Protein AF-A0AAW2U041-F1 (afdb_monomer_lite)

Organism: NCBI:txid2727402

Secondary structure (DSSP, 8-state):
----------B-TTT-SBPSSEEE-TTS-EEEHHHHHHHHHHHHTT--------------------HHHHHHHHHHHHHHHHHHHHTT--HHHHHHH--HHHHHHHHHHHHHS-HHHHHHHHHHHHHHHHS-STTHHHHHHHHHHTTHHHHHHHHHHH---HHHHHHHHHHHHHHTTSHHHHHHHHHSTTHHHHHHHHTTTS-HHHHHHHHHHHHHHHHHS--HHHHHHHHHTTHHHHHHHHHHHHH-TT-----S-------S-THHHHHHH--

Structure (mmCIF, N/CA/C/O backbone):
data_AF-A0AAW2U041-F1
#
_entry.id   AF-A0AAW2U041-F1
#
loop_
_atom_site.group_PDB
_atom_site.id
_atom_site.type_symbol
_atom_site.label_atom_id
_atom_site.label_alt_id
_atom_site.label_comp_id
_atom_site.label_asym_id
_atom_site.label_entity_id
_atom_site.label_seq_id
_atom_site.pdbx_PDB_ins_code
_atom_site.Cartn_x
_atom_site.Cartn_y
_atom_site.Cartn_z
_atom_site.occupancy
_atom_site.B_iso_or_equiv
_atom_site.auth_seq_id
_atom_site.auth_comp_id
_atom_site.auth_asym_id
_atom_site.auth_atom_id
_atom_site.pdbx_PDB_model_num
ATOM 1 N N . MET A 1 1 ? 58.744 -1.429 -24.094 1.00 38.44 1 MET A N 1
ATOM 2 C CA . MET A 1 1 ? 57.723 -0.453 -23.671 1.00 38.44 1 MET A CA 1
ATOM 3 C C . MET A 1 1 ? 56.399 -1.170 -23.783 1.00 38.44 1 MET A C 1
ATOM 5 O O . MET A 1 1 ? 56.080 -1.609 -24.877 1.00 38.44 1 MET A O 1
ATOM 9 N N . ALA A 1 2 ? 55.747 -1.447 -22.656 1.00 43.50 2 ALA A N 1
ATOM 10 C CA . ALA A 1 2 ? 54.378 -1.942 -22.682 1.00 43.50 2 ALA A CA 1
ATOM 11 C C . ALA A 1 2 ? 53.496 -0.739 -23.020 1.00 43.50 2 ALA A C 1
ATOM 13 O O . ALA A 1 2 ? 53.602 0.275 -22.333 1.00 43.50 2 ALA A O 1
ATOM 14 N N . ASP A 1 3 ? 52.717 -0.834 -24.095 1.00 49.03 3 ASP A N 1
ATOM 15 C CA . ASP A 1 3 ? 51.641 0.118 -24.350 1.00 49.03 3 ASP A CA 1
ATOM 16 C C . ASP A 1 3 ? 50.684 0.055 -23.157 1.00 49.03 3 ASP A C 1
ATOM 18 O O . ASP A 1 3 ? 50.099 -0.994 -22.868 1.00 49.03 3 ASP A O 1
ATOM 22 N N . GLU A 1 4 ? 50.570 1.163 -22.428 1.00 56.16 4 GLU A N 1
ATOM 23 C CA . GLU A 1 4 ? 49.462 1.381 -21.507 1.00 56.16 4 GLU A CA 1
ATOM 24 C C . GLU A 1 4 ? 48.184 1.366 -22.345 1.00 56.16 4 GLU A C 1
ATOM 26 O O . GLU A 1 4 ? 47.882 2.303 -23.080 1.00 56.16 4 GLU A O 1
ATOM 31 N N . ILE A 1 5 ? 47.448 0.257 -22.282 1.00 60.00 5 ILE A N 1
ATOM 32 C CA . ILE A 1 5 ? 46.093 0.182 -22.815 1.00 60.00 5 ILE A CA 1
ATOM 33 C C . ILE A 1 5 ? 45.251 1.096 -21.926 1.00 60.00 5 ILE A C 1
ATOM 35 O O . ILE A 1 5 ? 44.848 0.712 -20.828 1.00 60.00 5 ILE A O 1
ATOM 39 N N . GLU A 1 6 ? 45.038 2.326 -22.384 1.00 51.31 6 GLU A N 1
ATOM 40 C CA . GLU A 1 6 ? 44.171 3.303 -21.740 1.00 51.31 6 GLU A CA 1
ATOM 41 C C . GLU A 1 6 ? 42.727 2.785 -21.835 1.00 51.31 6 GLU A C 1
ATOM 43 O O . GLU A 1 6 ? 42.046 2.905 -22.854 1.00 51.31 6 GLU A O 1
ATOM 48 N N . VAL A 1 7 ? 42.289 2.079 -20.790 1.00 58.66 7 VAL A N 1
ATOM 49 C CA . VAL A 1 7 ? 40.920 1.572 -20.679 1.00 58.66 7 VAL A CA 1
ATOM 50 C C . VAL A 1 7 ? 39.993 2.790 -20.679 1.00 58.66 7 VAL A C 1
ATOM 52 O O . VAL A 1 7 ? 40.195 3.671 -19.841 1.00 58.66 7 VAL A O 1
ATOM 55 N N . PRO A 1 8 ? 38.994 2.885 -21.579 1.00 58.53 8 PRO A N 1
ATOM 56 C CA . PRO A 1 8 ? 38.101 4.033 -21.603 1.00 58.53 8 PRO A CA 1
ATOM 57 C C . PRO A 1 8 ? 37.394 4.135 -20.253 1.00 58.53 8 PRO A C 1
ATOM 59 O O . PRO 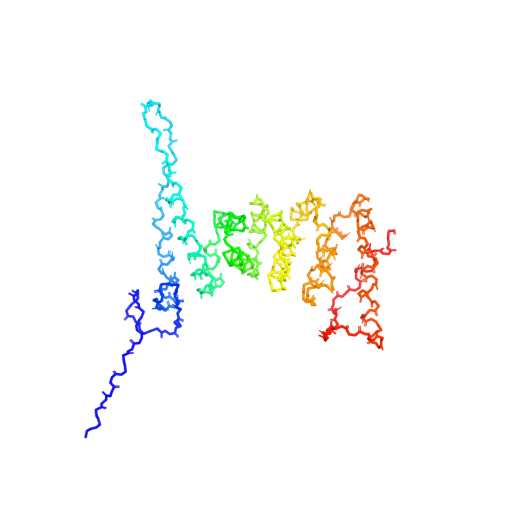A 1 8 ? 36.597 3.270 -19.881 1.00 58.53 8 PRO A O 1
ATOM 62 N N . TYR A 1 9 ? 37.737 5.175 -19.494 1.00 63.59 9 TYR A N 1
ATOM 63 C CA . TYR A 1 9 ? 37.120 5.445 -18.208 1.00 63.59 9 TYR A CA 1
ATOM 64 C C . TYR A 1 9 ? 35.636 5.711 -18.442 1.00 63.59 9 TYR A C 1
ATOM 66 O O . TYR A 1 9 ? 35.256 6.561 -19.248 1.00 63.59 9 TYR A O 1
ATOM 74 N N . PHE A 1 10 ? 34.785 4.962 -17.748 1.00 76.81 10 PHE A N 1
ATOM 75 C CA . PHE A 1 10 ? 33.347 5.175 -17.773 1.00 76.81 10 PHE A CA 1
ATOM 76 C C . PHE A 1 10 ? 33.039 6.490 -17.039 1.00 76.81 10 PHE A C 1
ATOM 78 O O . PHE A 1 10 ? 32.899 6.517 -15.815 1.00 76.81 10 PHE A O 1
ATOM 85 N N . LEU A 1 11 ? 33.009 7.594 -17.787 1.00 83.75 11 LEU A N 1
ATOM 86 C CA . LEU A 1 11 ? 32.714 8.930 -17.272 1.00 83.75 11 LEU A CA 1
ATOM 87 C C . LEU A 1 11 ? 31.205 9.152 -17.161 1.00 83.75 11 LEU A C 1
ATOM 89 O O . LEU A 1 11 ? 30.432 8.718 -18.016 1.00 83.75 11 LEU A O 1
ATOM 93 N N . CYS A 1 12 ? 30.791 9.877 -16.126 1.00 81.50 12 CYS A N 1
ATOM 94 C CA . CYS A 1 12 ? 29.419 10.329 -15.971 1.00 81.50 12 CYS A CA 1
ATOM 95 C C . CYS A 1 12 ? 29.117 11.423 -17.012 1.00 81.50 12 CYS A C 1
ATOM 97 O O . CYS A 1 12 ? 29.785 12.455 -16.991 1.00 81.50 12 CYS A O 1
ATOM 99 N N . PRO A 1 13 ? 28.061 11.307 -17.838 1.00 82.44 13 PRO A N 1
ATOM 100 C CA . PRO A 1 13 ? 27.725 12.328 -18.837 1.00 82.44 13 PRO A CA 1
ATOM 101 C C . PRO A 1 13 ? 27.407 13.720 -18.263 1.00 82.44 13 PRO A C 1
ATOM 103 O O . PRO A 1 13 ? 27.538 14.713 -18.970 1.00 82.44 13 PRO A O 1
ATOM 106 N N . ILE A 1 14 ? 26.974 13.800 -16.997 1.00 80.19 14 ILE A N 1
ATOM 107 C CA . ILE A 1 14 ? 26.629 15.069 -16.324 1.00 80.19 14 ILE A CA 1
ATOM 108 C C . ILE A 1 14 ? 27.855 15.731 -15.680 1.00 80.19 14 ILE A C 1
ATOM 110 O O . ILE A 1 14 ? 28.086 16.917 -15.889 1.00 80.19 14 ILE A O 1
ATOM 114 N N . ALA A 1 15 ? 28.623 14.991 -14.876 1.00 80.62 15 ALA A N 1
ATOM 115 C CA . ALA A 1 15 ? 29.768 15.539 -14.147 1.00 80.62 15 ALA A CA 1
ATOM 116 C C . ALA A 1 15 ? 31.074 15.524 -14.953 1.00 80.62 15 ALA A C 1
ATOM 118 O O . ALA A 1 15 ? 32.005 16.235 -14.599 1.00 80.62 15 ALA A O 1
ATOM 119 N N . LEU A 1 16 ? 31.143 14.713 -16.015 1.00 81.75 16 LEU A N 1
ATOM 120 C CA . LEU A 1 16 ? 32.364 14.402 -16.769 1.00 81.75 16 LEU A CA 1
ATOM 121 C C . LEU A 1 16 ? 33.492 13.793 -15.910 1.00 81.75 16 LEU A C 1
ATOM 123 O O . LEU A 1 16 ? 34.633 13.715 -16.356 1.00 81.75 16 LE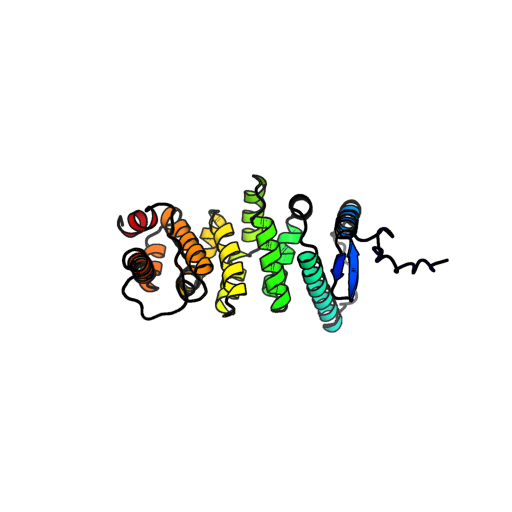U A O 1
ATOM 127 N N . ASP A 1 17 ? 33.152 13.298 -14.718 1.00 83.00 17 ASP A N 1
ATOM 128 C CA . ASP A 1 17 ? 34.043 12.600 -13.791 1.00 83.00 17 ASP A CA 1
ATOM 129 C C . ASP A 1 17 ? 33.872 11.076 -13.888 1.00 83.00 17 ASP A C 1
ATOM 131 O O . ASP A 1 17 ? 32.834 10.577 -14.334 1.00 83.00 17 ASP A O 1
ATOM 135 N N . ILE A 1 18 ? 34.878 10.318 -13.435 1.00 82.88 18 ILE A N 1
ATOM 136 C CA . ILE A 1 18 ? 34.820 8.848 -13.355 1.00 82.88 18 ILE A CA 1
ATOM 137 C C . ILE A 1 18 ? 33.648 8.428 -12.461 1.00 82.88 18 ILE A C 1
ATOM 139 O O . ILE A 1 18 ? 33.570 8.844 -11.302 1.00 82.88 18 ILE A O 1
ATOM 143 N N . MET A 1 19 ? 32.764 7.575 -12.990 1.00 86.44 19 MET A N 1
ATOM 144 C CA . MET A 1 19 ? 31.632 7.045 -12.232 1.00 86.44 19 MET A CA 1
ATOM 145 C C . MET A 1 19 ? 32.126 6.162 -11.085 1.00 86.44 19 MET A C 1
ATOM 147 O O . MET A 1 19 ? 32.861 5.198 -11.303 1.00 86.44 19 MET A O 1
ATOM 151 N N . LYS A 1 20 ? 31.709 6.484 -9.860 1.00 85.00 20 LYS A N 1
ATOM 152 C CA . LYS A 1 20 ? 31.970 5.683 -8.658 1.00 85.00 20 LYS A CA 1
ATOM 153 C C . LYS A 1 20 ? 30.837 4.699 -8.407 1.00 85.00 20 LYS A C 1
ATOM 155 O O . LYS A 1 20 ? 31.096 3.572 -7.994 1.00 85.00 20 LYS A O 1
ATOM 160 N N . ASP A 1 21 ? 29.607 5.124 -8.683 1.00 82.56 21 ASP A N 1
ATOM 161 C CA . ASP A 1 21 ? 28.397 4.318 -8.523 1.00 82.56 21 ASP A CA 1
ATOM 162 C C . ASP A 1 21 ? 27.511 4.446 -9.779 1.00 82.56 21 ASP A C 1
ATOM 164 O O . ASP A 1 21 ? 26.681 5.359 -9.861 1.00 82.56 21 ASP A O 1
ATOM 168 N N . PRO A 1 22 ? 27.740 3.604 -10.808 1.00 86.25 22 PRO A N 1
ATOM 169 C CA . PRO A 1 22 ? 27.053 3.706 -12.090 1.00 86.25 22 PRO A CA 1
ATOM 170 C C . PRO A 1 22 ? 25.583 3.268 -12.004 1.00 86.25 22 PRO A C 1
ATOM 172 O O . PRO A 1 22 ? 25.267 2.135 -11.641 1.00 86.25 22 PRO A O 1
ATOM 175 N N . VAL A 1 23 ? 24.682 4.146 -12.440 1.00 82.00 23 VAL A N 1
ATOM 176 C CA . VAL A 1 23 ? 23.243 3.905 -12.593 1.00 82.00 23 VAL A CA 1
ATOM 177 C C . VAL A 1 23 ? 22.872 4.012 -14.071 1.00 82.00 23 VAL A C 1
ATOM 179 O O . VAL A 1 23 ? 22.937 5.092 -14.660 1.00 82.00 23 VAL A O 1
ATOM 182 N N . THR A 1 24 ? 22.479 2.890 -14.677 1.00 82.50 24 THR A N 1
ATOM 183 C CA . THR A 1 24 ? 21.974 2.844 -16.057 1.00 82.50 24 THR A CA 1
ATOM 184 C C . THR A 1 24 ? 20.466 3.073 -16.068 1.00 82.50 24 THR A C 1
ATOM 186 O O . THR A 1 24 ? 19.714 2.327 -15.441 1.00 82.50 24 THR A O 1
ATOM 189 N N . ILE A 1 25 ? 20.021 4.106 -16.779 1.00 75.81 25 ILE A N 1
ATOM 190 C CA . ILE A 1 25 ? 18.597 4.423 -16.946 1.00 75.81 25 ILE A CA 1
ATOM 191 C C . ILE A 1 25 ? 18.002 3.721 -18.176 1.00 75.81 25 ILE A C 1
ATOM 193 O O . ILE A 1 25 ? 18.728 3.134 -18.978 1.00 75.81 25 ILE A O 1
ATOM 197 N N . SER A 1 26 ? 16.678 3.787 -18.345 1.00 53.06 26 SER A N 1
ATOM 198 C CA . SER A 1 26 ? 15.931 3.118 -19.429 1.00 53.06 26 SER A CA 1
ATOM 199 C C . SER A 1 26 ? 16.436 3.443 -20.839 1.00 53.06 26 SER A C 1
ATOM 201 O O . SER A 1 26 ? 16.319 2.611 -21.735 1.00 53.06 26 SER A O 1
ATOM 203 N N . THR A 1 27 ? 17.048 4.612 -21.038 1.00 71.12 27 THR A N 1
ATOM 204 C CA . THR A 1 27 ? 17.647 5.025 -22.318 1.00 71.12 27 THR A CA 1
ATOM 205 C C . THR A 1 27 ? 18.957 4.297 -22.651 1.00 71.12 27 THR A C 1
ATOM 207 O O . THR A 1 27 ? 19.523 4.508 -23.721 1.00 71.12 27 THR A O 1
ATOM 210 N N . GLY A 1 28 ? 19.473 3.461 -21.743 1.00 77.06 28 GLY A N 1
ATOM 211 C CA . GLY A 1 28 ? 20.763 2.777 -21.873 1.00 77.06 28 GLY A CA 1
ATOM 212 C C . GLY A 1 28 ? 21.967 3.644 -21.494 1.00 77.06 28 GLY A C 1
ATOM 213 O O . GLY A 1 28 ? 23.102 3.170 -21.525 1.00 77.06 28 GLY A O 1
ATOM 214 N N . ILE A 1 29 ? 21.744 4.903 -21.109 1.00 78.31 29 ILE A N 1
ATOM 215 C CA . ILE A 1 29 ? 22.802 5.806 -20.654 1.00 78.31 29 ILE A CA 1
ATOM 216 C C . ILE A 1 29 ? 23.108 5.524 -19.179 1.00 78.31 29 ILE A C 1
ATOM 218 O O . ILE A 1 29 ? 22.201 5.313 -18.374 1.00 78.31 29 ILE A O 1
ATOM 222 N N . THR A 1 30 ? 24.394 5.519 -18.827 1.00 84.50 30 THR A N 1
ATOM 223 C CA . THR A 1 30 ? 24.867 5.292 -17.456 1.00 84.50 30 THR A CA 1
ATOM 224 C C . THR A 1 30 ? 25.438 6.576 -16.877 1.00 84.50 30 THR A C 1
ATOM 226 O O . THR A 1 30 ? 26.191 7.278 -17.547 1.00 84.50 30 THR A O 1
ATOM 229 N N . TYR A 1 31 ? 25.065 6.879 -15.641 1.00 85.31 31 TYR A N 1
ATOM 230 C CA . TYR A 1 31 ? 25.453 8.085 -14.918 1.00 85.31 31 TYR A CA 1
ATOM 231 C C . TYR A 1 31 ? 25.984 7.717 -13.531 1.00 85.31 31 TYR A C 1
ATOM 233 O O . TYR A 1 31 ? 25.654 6.662 -13.004 1.00 85.31 31 TYR A O 1
ATOM 241 N N . ASP A 1 32 ? 26.766 8.595 -12.911 1.00 86.12 32 ASP A N 1
ATOM 242 C CA . ASP A 1 32 ? 27.161 8.442 -11.509 1.00 86.12 32 ASP A CA 1
ATOM 243 C C . ASP A 1 32 ? 26.023 8.883 -10.573 1.00 86.12 32 ASP A C 1
ATOM 245 O O . ASP A 1 32 ? 25.446 9.959 -10.770 1.00 86.12 32 ASP A O 1
ATOM 249 N N . ARG A 1 33 ? 25.703 8.076 -9.551 1.00 83.75 33 ARG A N 1
ATOM 250 C CA . ARG A 1 33 ? 24.585 8.332 -8.626 1.00 83.75 33 ARG A CA 1
ATOM 251 C C . ARG A 1 33 ? 24.642 9.730 -8.007 1.00 83.75 33 ARG A C 1
ATOM 253 O O . ARG A 1 33 ? 23.662 10.469 -8.108 1.00 83.75 33 ARG A O 1
ATOM 260 N N . ASP A 1 34 ? 25.787 10.125 -7.448 1.00 80.69 34 ASP A N 1
ATOM 261 C CA . ASP A 1 34 ? 25.955 11.431 -6.789 1.00 80.69 34 ASP A CA 1
ATOM 262 C C . ASP A 1 34 ? 25.731 12.590 -7.766 1.00 80.69 34 ASP A C 1
ATOM 264 O O . ASP A 1 34 ? 25.216 13.652 -7.404 1.00 80.69 34 ASP A O 1
ATOM 268 N N . SER A 1 35 ? 26.134 12.397 -9.020 1.00 82.94 35 SER A N 1
ATOM 269 C CA . SER A 1 35 ? 25.992 13.396 -10.078 1.00 82.94 35 SER A CA 1
ATOM 270 C C . SER A 1 35 ? 24.526 13.618 -10.457 1.00 82.94 35 SER A C 1
ATOM 272 O O . SER A 1 35 ? 24.105 14.762 -10.646 1.00 82.94 35 SER A O 1
ATOM 274 N N . ILE A 1 36 ? 23.730 12.547 -10.513 1.00 78.94 36 ILE A N 1
ATOM 275 C CA . ILE A 1 36 ? 22.289 12.625 -10.794 1.00 78.94 36 ILE A CA 1
ATOM 276 C C . ILE A 1 36 ? 21.551 13.250 -9.611 1.00 78.94 36 ILE A C 1
ATOM 278 O O . ILE A 1 36 ? 20.713 14.129 -9.812 1.00 78.94 36 ILE A O 1
ATOM 282 N N . GLU A 1 37 ? 21.891 12.851 -8.382 1.00 78.56 37 GLU A N 1
ATOM 283 C CA . GLU A 1 37 ? 21.313 13.436 -7.171 1.00 78.56 37 GLU A CA 1
ATOM 284 C C . GLU A 1 37 ? 21.535 14.956 -7.148 1.00 78.56 37 GLU A C 1
ATOM 286 O O . GLU A 1 37 ? 20.571 15.723 -7.098 1.00 78.56 37 GLU A O 1
ATOM 291 N N . LYS A 1 38 ? 22.785 15.420 -7.290 1.00 78.69 38 LYS A N 1
ATOM 292 C CA . LYS A 1 38 ? 23.118 16.859 -7.322 1.00 78.69 38 LYS A CA 1
ATOM 293 C C . LYS A 1 38 ? 22.359 17.619 -8.408 1.00 78.69 38 LYS A C 1
ATOM 295 O O . LYS A 1 38 ? 21.883 18.728 -8.157 1.00 78.69 38 LYS A O 1
ATOM 300 N N . TRP A 1 39 ? 22.235 17.037 -9.599 1.00 76.62 39 TRP A N 1
ATOM 301 C CA . TRP A 1 39 ? 21.519 17.658 -10.710 1.00 76.62 39 TRP A CA 1
ATOM 302 C C . TRP A 1 39 ? 20.019 17.823 -10.414 1.00 76.62 39 TRP A C 1
ATOM 304 O O . TRP A 1 39 ? 19.479 18.917 -10.594 1.00 76.62 39 TRP A O 1
ATOM 314 N N . ILE A 1 40 ? 19.365 16.792 -9.864 1.00 68.56 40 ILE A N 1
ATOM 315 C CA . ILE A 1 40 ? 17.953 16.851 -9.443 1.00 68.56 40 ILE A CA 1
ATOM 316 C C . ILE A 1 40 ? 17.750 17.928 -8.365 1.00 68.56 40 ILE A C 1
ATOM 318 O O . ILE A 1 40 ? 16.787 18.697 -8.420 1.00 68.56 40 ILE A O 1
ATOM 322 N N . PHE A 1 41 ? 18.663 18.033 -7.396 1.00 64.88 41 PHE A N 1
ATOM 323 C CA . PHE A 1 41 ? 18.565 19.042 -6.335 1.00 64.88 41 PHE A CA 1
ATOM 324 C C . PHE A 1 41 ? 18.817 20.466 -6.822 1.00 64.88 41 PHE A C 1
ATOM 326 O O . PHE A 1 41 ? 18.180 21.395 -6.326 1.00 64.88 41 PHE A O 1
ATOM 333 N N . SER A 1 42 ? 19.672 20.649 -7.828 1.00 60.78 42 SER A N 1
ATOM 334 C CA . SER A 1 42 ? 19.907 21.960 -8.437 1.00 60.78 42 SER A CA 1
ATOM 335 C C . SER A 1 42 ? 18.658 22.513 -9.141 1.00 60.78 42 SER A C 1
ATOM 337 O O . SER A 1 42 ? 18.445 23.724 -9.111 1.00 60.78 42 SER A O 1
ATOM 339 N N . GLN A 1 43 ? 17.800 21.653 -9.703 1.00 53.09 43 GLN A N 1
ATOM 340 C CA . GLN A 1 43 ? 16.567 22.066 -10.392 1.00 53.09 43 GLN A CA 1
ATOM 341 C C . GLN A 1 43 ? 15.459 22.555 -9.448 1.00 53.09 43 GLN A C 1
ATOM 343 O O . GLN A 1 43 ? 14.655 23.403 -9.835 1.00 53.09 43 GLN A O 1
ATOM 348 N N . LYS A 1 44 ? 15.425 22.103 -8.186 1.00 51.09 44 LYS A N 1
ATOM 349 C CA . LYS A 1 44 ? 14.422 22.572 -7.208 1.00 51.09 44 LYS A CA 1
ATOM 350 C C . LYS A 1 44 ? 14.488 24.070 -6.936 1.00 51.09 44 LYS A C 1
ATOM 352 O O . LYS A 1 44 ? 13.444 24.692 -6.754 1.00 51.09 44 LYS A O 1
ATOM 357 N N . ASN A 1 45 ? 15.687 24.652 -6.982 1.00 45.75 45 ASN A N 1
ATOM 358 C CA . ASN A 1 45 ? 15.888 26.093 -6.813 1.00 45.75 45 ASN A CA 1
ATOM 359 C C . ASN A 1 45 ? 15.449 26.923 -8.028 1.00 45.75 45 ASN A C 1
ATOM 361 O O . ASN A 1 45 ? 15.434 28.147 -7.940 1.00 45.75 45 ASN A O 1
ATOM 365 N N . ASN A 1 46 ? 15.092 26.280 -9.143 1.00 45.72 46 ASN A N 1
ATOM 366 C CA . ASN A 1 46 ? 14.679 26.948 -10.373 1.00 45.72 46 ASN A CA 1
ATOM 367 C C . ASN A 1 46 ? 13.252 26.572 -10.799 1.00 45.72 46 ASN A C 1
ATOM 369 O O . ASN A 1 46 ? 12.895 26.718 -11.969 1.00 45.72 46 ASN A O 1
ATOM 373 N N . THR A 1 47 ? 12.430 26.068 -9.870 1.00 38.78 47 THR A N 1
ATOM 374 C CA . THR A 1 47 ? 11.042 25.714 -10.175 1.00 38.78 47 THR A CA 1
ATOM 375 C C . THR A 1 47 ? 10.278 26.951 -10.640 1.00 38.78 47 THR A C 1
ATOM 377 O O . THR A 1 47 ? 10.030 27.913 -9.912 1.00 38.78 47 THR A O 1
ATOM 380 N N . VAL A 1 48 ? 9.948 26.910 -11.928 1.00 40.03 48 VAL A N 1
ATOM 381 C CA . VAL A 1 48 ? 9.072 27.837 -12.624 1.00 40.03 48 VAL A CA 1
ATOM 382 C C . VAL A 1 48 ? 7.780 27.966 -11.827 1.00 40.03 48 VAL A C 1
ATOM 384 O O . VAL A 1 48 ? 7.034 27.006 -11.653 1.00 40.03 48 VAL A O 1
ATOM 387 N N . ARG A 1 49 ? 7.525 29.192 -11.368 1.00 31.53 49 ARG A N 1
ATOM 388 C CA . ARG A 1 49 ? 6.243 29.679 -10.866 1.00 31.53 49 ARG A CA 1
ATOM 389 C C . ARG A 1 49 ? 5.154 29.311 -11.873 1.00 31.53 49 ARG A C 1
ATOM 391 O O . ARG A 1 49 ? 5.011 29.978 -12.899 1.00 31.53 49 ARG A O 1
ATOM 398 N N . SER A 1 50 ? 4.387 28.266 -11.593 1.00 36.81 50 SER A N 1
ATOM 399 C CA . SER A 1 50 ? 3.148 27.987 -12.306 1.00 36.81 50 SER A CA 1
ATOM 400 C C . SER A 1 50 ? 2.231 29.199 -12.121 1.00 36.81 50 SER A C 1
ATOM 402 O O . SER A 1 50 ? 1.795 29.527 -11.017 1.00 36.81 50 SER A O 1
ATOM 404 N N . ARG A 1 51 ? 2.003 29.934 -13.217 1.00 36.16 51 ARG A N 1
ATOM 405 C CA . ARG A 1 51 ? 0.966 30.966 -13.315 1.00 36.16 51 ARG A CA 1
ATOM 406 C C . ARG A 1 51 ? -0.378 30.263 -13.156 1.00 36.16 51 ARG A C 1
ATOM 408 O O . ARG A 1 51 ? -0.962 29.818 -14.137 1.00 36.16 51 ARG A O 1
ATOM 415 N N . THR A 1 52 ? -0.877 30.173 -11.931 1.00 35.16 52 THR A N 1
ATOM 416 C CA . THR A 1 52 ? -2.317 30.087 -11.707 1.00 35.16 52 THR A CA 1
ATOM 417 C C . THR A 1 52 ? -2.900 31.432 -12.131 1.00 35.16 52 THR A C 1
ATOM 419 O O . THR A 1 52 ? -2.628 32.475 -11.537 1.00 35.16 52 THR A O 1
ATOM 422 N N . GLY A 1 53 ? -3.586 31.423 -13.274 1.00 34.28 53 GLY A N 1
ATOM 423 C CA . GLY A 1 53 ? -4.193 32.606 -13.864 1.00 34.28 53 GLY A CA 1
ATOM 424 C C . GLY A 1 53 ? -5.297 33.165 -12.974 1.00 34.28 53 GLY A C 1
ATOM 425 O O . GLY A 1 53 ? -6.208 32.447 -12.569 1.00 34.28 53 GLY A O 1
ATOM 426 N N . SER A 1 54 ? -5.232 34.466 -12.708 1.00 29.98 54 SER A N 1
ATOM 427 C CA . SER A 1 54 ? -6.431 35.265 -12.498 1.00 29.98 54 SER A CA 1
ATOM 428 C C . SER A 1 54 ? -7.116 35.430 -13.853 1.00 29.98 54 SER A C 1
ATOM 430 O O . SER A 1 54 ? -6.491 35.874 -14.815 1.00 29.98 54 SER A O 1
ATOM 432 N N . TYR A 1 55 ? -8.373 35.010 -13.896 1.00 33.00 55 TYR A N 1
ATOM 433 C CA . TYR A 1 55 ? -9.329 35.164 -14.982 1.00 33.00 55 TYR A CA 1
ATOM 434 C C . TYR A 1 55 ? -9.283 36.560 -15.598 1.00 33.00 55 TYR A C 1
ATOM 436 O O . TYR A 1 55 ? -9.349 37.536 -14.863 1.00 33.00 55 TYR A O 1
ATOM 444 N N . ASP A 1 56 ? -9.262 36.619 -16.926 1.00 28.52 56 ASP A N 1
ATOM 445 C CA . ASP A 1 56 ? -10.212 37.456 -17.643 1.00 28.52 56 ASP A CA 1
ATOM 446 C C . ASP A 1 56 ? -10.614 36.785 -18.958 1.00 28.52 56 ASP A C 1
ATOM 448 O O . ASP A 1 56 ? -9.845 36.090 -19.621 1.00 28.52 56 ASP A O 1
ATOM 452 N N . THR A 1 57 ? -11.901 36.937 -19.226 1.00 41.62 57 THR A N 1
ATOM 453 C CA . THR A 1 57 ? -12.697 36.349 -20.294 1.00 41.62 57 THR A CA 1
ATOM 454 C C . THR A 1 57 ? -12.241 36.846 -21.659 1.00 41.62 57 THR A C 1
ATOM 456 O O . THR A 1 57 ? -12.320 38.041 -21.900 1.00 41.62 57 THR A O 1
ATOM 459 N N . GLU A 1 58 ? -11.905 35.939 -22.578 1.00 32.44 58 GLU A N 1
ATOM 460 C CA . GLU A 1 58 ? -12.156 36.120 -24.012 1.00 32.44 58 GLU A CA 1
ATOM 461 C C . GLU A 1 58 ? -12.110 34.762 -24.727 1.00 32.44 58 GLU A C 1
ATOM 463 O O . GLU A 1 58 ? -11.206 33.948 -24.547 1.00 32.44 58 GLU A O 1
ATOM 468 N N . ALA A 1 59 ? -13.172 34.476 -25.473 1.00 42.00 59 ALA A N 1
ATOM 469 C CA . ALA A 1 59 ? -13.408 33.210 -26.143 1.00 42.00 59 ALA A CA 1
ATOM 470 C C . ALA A 1 59 ? -12.513 33.047 -27.381 1.00 42.00 59 ALA A C 1
ATOM 472 O O . ALA A 1 59 ? -12.599 33.877 -28.277 1.00 42.00 59 ALA A O 1
ATOM 473 N N . SER A 1 60 ? -11.754 31.948 -27.486 1.00 39.84 60 SER A N 1
ATOM 474 C CA . SER A 1 60 ? -11.472 31.246 -28.752 1.00 39.84 60 SER A CA 1
ATOM 475 C C . SER A 1 60 ? -10.641 29.972 -28.523 1.00 39.84 60 SER A C 1
ATOM 477 O O . SER A 1 60 ? -9.805 29.937 -27.629 1.00 39.84 60 SER A O 1
ATOM 479 N N . SER A 1 61 ? -10.901 28.961 -29.361 1.00 38.34 61 SER A N 1
ATOM 480 C CA . SER A 1 61 ? -10.232 27.655 -29.552 1.00 38.34 61 SER A CA 1
ATOM 481 C C . SER A 1 61 ? -10.109 26.693 -28.357 1.00 38.34 61 SER A C 1
ATOM 483 O O . SER A 1 61 ? -9.246 26.813 -27.495 1.00 3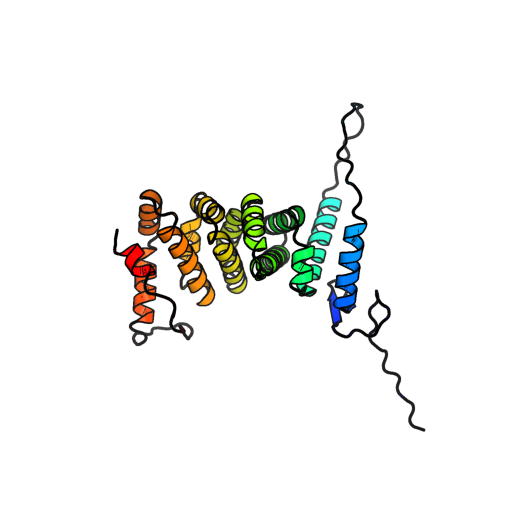8.34 61 SER A O 1
ATOM 485 N N . ARG A 1 62 ? -10.948 25.646 -28.391 1.00 43.47 62 ARG A N 1
ATOM 486 C CA . ARG A 1 62 ? -10.706 24.365 -27.716 1.00 43.47 62 ARG A CA 1
ATOM 487 C C . ARG A 1 62 ? -9.518 23.679 -28.395 1.00 43.47 62 ARG A C 1
ATOM 489 O O . ARG A 1 62 ? -9.688 23.157 -29.493 1.00 43.47 62 ARG A O 1
ATOM 496 N N . ASP A 1 63 ? -8.365 23.655 -27.742 1.00 43.88 63 ASP A N 1
ATOM 497 C CA . ASP A 1 63 ? -7.321 22.686 -28.067 1.00 43.88 63 ASP A CA 1
ATOM 498 C C . ASP A 1 63 ? -7.738 21.336 -27.469 1.00 43.88 63 ASP A C 1
ATOM 500 O O . ASP A 1 63 ? -7.642 21.103 -26.262 1.00 43.88 63 ASP A O 1
ATOM 504 N N . GLU A 1 64 ? -8.278 20.454 -28.309 1.00 44.12 64 GLU A N 1
ATOM 505 C CA . GLU A 1 64 ? -8.385 19.034 -27.984 1.00 44.12 64 GLU A CA 1
ATOM 506 C C . GLU A 1 64 ? -6.959 18.498 -27.811 1.00 44.12 64 GLU A C 1
ATOM 508 O O . GLU A 1 64 ? -6.233 18.302 -28.785 1.00 44.12 64 GLU A O 1
ATOM 513 N N . VAL A 1 65 ? -6.519 18.307 -26.564 1.00 54.72 65 VAL A N 1
ATOM 514 C CA . VAL A 1 65 ? -5.251 17.624 -26.285 1.00 54.72 65 VAL A CA 1
ATOM 515 C C . VAL A 1 65 ? -5.361 16.222 -26.878 1.00 54.72 65 VAL A C 1
ATOM 517 O O . VAL A 1 65 ? -6.179 15.422 -26.425 1.00 54.72 65 VAL A O 1
ATOM 520 N N . SER A 1 66 ? -4.578 15.942 -27.919 1.00 59.28 66 SER A N 1
ATOM 521 C CA . SER A 1 66 ? -4.642 14.657 -28.613 1.00 59.28 66 SER A CA 1
ATOM 522 C C . SER A 1 66 ? -4.316 13.498 -27.657 1.00 59.28 66 SER A C 1
ATOM 524 O O . SER A 1 66 ? -3.400 13.596 -26.834 1.00 59.28 66 SER A O 1
ATOM 526 N N . GLU A 1 67 ? -5.048 12.384 -27.771 1.00 61.84 67 GLU A N 1
ATOM 527 C CA . GLU A 1 67 ? -4.788 11.140 -27.017 1.00 61.84 67 GLU A CA 1
ATOM 528 C C . GLU A 1 67 ? -3.339 10.646 -27.186 1.00 61.84 67 GLU A C 1
ATOM 530 O O . GLU A 1 67 ? -2.758 10.040 -26.285 1.00 61.84 67 GLU A O 1
ATOM 535 N N . GLU A 1 68 ? -2.716 10.970 -28.320 1.00 67.88 68 GLU A N 1
ATOM 536 C CA . GLU A 1 68 ? -1.323 10.647 -28.606 1.00 67.88 68 GLU A CA 1
ATOM 537 C C . GLU A 1 68 ? -0.361 11.396 -27.672 1.00 67.88 68 GLU A C 1
ATOM 539 O O . GLU A 1 68 ? 0.475 10.760 -27.025 1.00 67.88 68 GLU A O 1
ATOM 544 N N . SER A 1 69 ? -0.561 12.703 -27.468 1.00 70.88 69 SER A N 1
ATOM 545 C CA . SER A 1 69 ? 0.229 13.507 -26.521 1.00 70.88 69 SER A CA 1
ATOM 546 C C . SER A 1 69 ? 0.053 13.053 -25.065 1.00 70.88 69 SER A C 1
ATOM 548 O O . SER A 1 69 ? 1.007 13.063 -24.286 1.00 70.88 69 SER A O 1
ATOM 550 N N . LEU A 1 70 ? -1.150 12.606 -24.681 1.00 70.19 70 LEU A N 1
ATOM 551 C CA . LEU A 1 70 ? -1.389 12.022 -23.354 1.00 70.19 70 LEU A CA 1
ATOM 552 C C . LEU A 1 70 ? -0.656 10.685 -23.180 1.00 70.19 70 LEU A C 1
ATOM 554 O O . LEU A 1 70 ? -0.147 10.395 -22.095 1.00 70.19 70 LEU A O 1
ATOM 558 N N . SER A 1 71 ? -0.574 9.880 -24.240 1.00 72.81 71 SER A N 1
ATOM 559 C CA . SER A 1 71 ? 0.159 8.612 -24.229 1.00 72.81 71 SER A CA 1
ATOM 560 C C . SER A 1 71 ? 1.671 8.811 -24.084 1.00 72.81 71 SER A C 1
ATOM 562 O O . SER A 1 71 ? 2.321 8.070 -23.346 1.00 72.81 71 SER A O 1
ATOM 564 N N . GLU A 1 72 ? 2.227 9.835 -24.732 1.00 78.31 72 GLU A N 1
ATOM 565 C CA . GLU A 1 72 ? 3.646 10.185 -24.642 1.00 78.31 72 GLU A CA 1
ATOM 566 C C . GLU A 1 72 ? 4.003 10.705 -23.251 1.00 78.31 72 GLU A C 1
ATOM 568 O O . GLU A 1 72 ? 4.983 10.255 -22.658 1.00 78.31 72 GLU A O 1
ATOM 573 N N . LEU A 1 73 ? 3.161 11.572 -22.678 1.00 74.50 73 LEU A N 1
ATOM 574 C CA . LEU A 1 73 ? 3.324 12.041 -21.302 1.00 74.50 73 LEU A CA 1
ATOM 575 C C . LEU A 1 73 ? 3.272 10.886 -20.296 1.00 74.50 73 LEU A C 1
ATOM 577 O O . LEU A 1 73 ? 4.092 10.839 -19.383 1.00 74.50 73 LEU A O 1
ATOM 581 N N . ARG A 1 74 ? 2.361 9.919 -20.479 1.00 75.69 74 ARG A N 1
ATOM 582 C CA . ARG A 1 74 ? 2.312 8.712 -19.636 1.00 75.69 74 ARG A CA 1
ATOM 583 C C . ARG A 1 74 ? 3.606 7.912 -19.723 1.00 75.69 74 ARG A C 1
ATOM 585 O O . ARG A 1 74 ? 4.168 7.596 -18.681 1.00 75.69 74 ARG A O 1
ATOM 592 N N . LYS A 1 75 ? 4.111 7.639 -20.929 1.00 78.44 75 LYS A N 1
ATOM 593 C CA . LYS A 1 75 ? 5.388 6.927 -21.118 1.00 78.44 75 LYS A CA 1
ATOM 594 C C . LYS A 1 75 ? 6.547 7.660 -20.445 1.00 78.44 75 LYS A C 1
ATOM 596 O O . LYS A 1 75 ? 7.307 7.040 -19.709 1.00 78.44 75 LYS A O 1
ATOM 601 N N . ALA A 1 76 ? 6.624 8.981 -20.607 1.00 77.81 76 ALA A N 1
ATOM 602 C CA . ALA A 1 76 ? 7.633 9.800 -19.942 1.00 77.81 76 ALA A CA 1
ATOM 603 C C . ALA A 1 76 ? 7.531 9.715 -18.407 1.00 77.81 76 ALA A C 1
ATOM 605 O O . ALA A 1 76 ? 8.552 9.621 -17.726 1.00 77.81 76 ALA A O 1
ATOM 606 N N . CYS A 1 77 ? 6.316 9.693 -17.846 1.00 76.12 77 CYS A N 1
ATOM 607 C CA . CYS A 1 77 ? 6.109 9.481 -16.412 1.00 76.12 77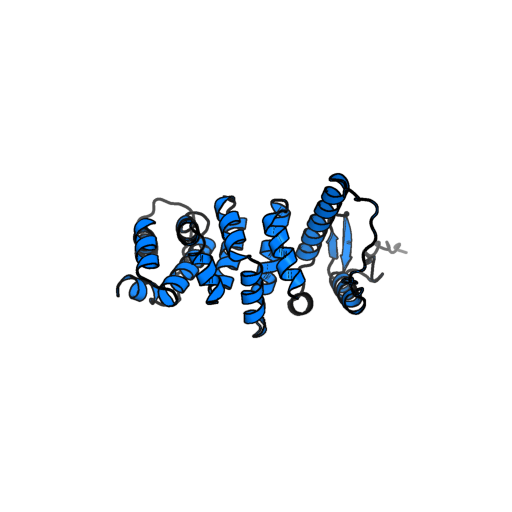 CYS A CA 1
ATOM 608 C C . CYS A 1 77 ? 6.544 8.081 -15.949 1.00 76.12 77 CYS A C 1
ATOM 610 O O . CYS A 1 77 ? 7.160 7.957 -14.891 1.00 76.12 77 CYS A O 1
ATOM 612 N N . GLU A 1 78 ? 6.247 7.030 -16.717 1.00 81.06 78 GLU A N 1
ATOM 613 C CA . GLU A 1 78 ? 6.661 5.657 -16.393 1.00 81.06 78 GLU A CA 1
ATOM 614 C C . GLU A 1 78 ? 8.186 5.504 -16.410 1.00 81.06 78 GLU A C 1
ATOM 616 O O . GLU A 1 78 ? 8.769 4.937 -15.481 1.00 81.06 78 GLU A O 1
ATOM 621 N N . GLU A 1 79 ? 8.847 6.081 -17.415 1.00 81.38 79 GLU A N 1
ATOM 622 C CA . GLU A 1 79 ? 10.306 6.130 -17.488 1.00 81.38 79 GLU A CA 1
ATOM 623 C C . GLU A 1 79 ? 10.897 6.914 -16.315 1.00 81.38 79 GLU A C 1
ATOM 625 O O . GLU A 1 79 ? 11.819 6.430 -15.657 1.00 81.38 79 GLU A O 1
ATOM 630 N N . ALA A 1 80 ? 10.332 8.078 -15.983 1.00 84.12 80 ALA A N 1
ATOM 631 C CA . ALA A 1 80 ? 10.777 8.871 -14.842 1.00 84.12 80 ALA A CA 1
ATOM 632 C C . ALA A 1 80 ? 10.698 8.080 -13.526 1.00 84.12 80 ALA A C 1
ATOM 634 O O . ALA A 1 80 ? 11.642 8.114 -12.739 1.00 84.12 80 ALA A O 1
ATOM 635 N N . LEU A 1 81 ? 9.624 7.318 -13.294 1.00 84.88 81 LEU A N 1
ATOM 636 C CA . LEU A 1 81 ? 9.487 6.468 -12.105 1.00 84.88 81 LEU A CA 1
ATOM 637 C C . LEU A 1 81 ? 10.528 5.349 -12.067 1.00 84.88 81 LEU A C 1
ATOM 639 O O . LEU A 1 81 ? 11.117 5.101 -11.014 1.00 84.88 81 LEU A O 1
ATOM 643 N N . SER A 1 82 ? 10.791 4.709 -13.208 1.00 83.50 82 SER A N 1
ATOM 644 C CA . SER A 1 82 ? 11.838 3.689 -13.316 1.00 83.50 82 SER A CA 1
ATOM 645 C C . SER A 1 82 ? 13.217 4.265 -12.993 1.00 83.50 82 SER A C 1
ATOM 647 O O . SER A 1 82 ? 14.005 3.623 -12.298 1.00 83.50 82 SER A O 1
ATOM 649 N N . ILE A 1 83 ? 13.511 5.476 -13.474 1.00 83.31 83 ILE A N 1
ATOM 650 C CA . ILE A 1 83 ? 14.766 6.177 -13.191 1.00 83.31 83 ILE A CA 1
ATOM 651 C C . ILE A 1 83 ? 14.853 6.505 -11.705 1.00 83.31 83 ILE A C 1
ATOM 653 O O . ILE A 1 83 ? 15.808 6.099 -11.051 1.00 83.31 83 ILE A O 1
ATOM 657 N N . LEU A 1 84 ? 13.840 7.174 -11.152 1.00 81.06 84 LEU A N 1
ATOM 658 C CA . LEU A 1 84 ? 13.799 7.559 -9.740 1.00 81.06 84 LEU A CA 1
ATOM 659 C C . LEU A 1 84 ? 13.977 6.358 -8.809 1.00 81.06 84 LEU A C 1
ATOM 661 O O . LEU A 1 84 ? 14.707 6.445 -7.824 1.00 81.06 84 LEU A O 1
ATOM 665 N N . TYR A 1 85 ? 13.357 5.225 -9.137 1.00 80.88 85 TYR A N 1
ATOM 666 C CA . TYR A 1 85 ? 13.536 3.988 -8.387 1.00 80.88 85 TYR A CA 1
ATOM 667 C C . TYR A 1 85 ? 14.953 3.401 -8.547 1.00 80.88 85 TYR A C 1
ATOM 669 O O . TYR A 1 85 ? 15.574 3.009 -7.556 1.00 80.88 85 TYR A O 1
ATOM 677 N N . GLY A 1 86 ? 15.506 3.379 -9.766 1.00 79.62 86 GLY A N 1
ATOM 678 C CA . GLY A 1 86 ? 16.872 2.906 -10.040 1.00 79.62 86 GLY A CA 1
ATOM 679 C C . GLY A 1 86 ? 17.968 3.740 -9.364 1.00 79.62 86 GLY A C 1
ATOM 680 O O . GLY A 1 86 ? 19.028 3.217 -9.013 1.00 79.62 86 GLY A O 1
ATOM 681 N N . LEU A 1 87 ? 17.687 5.017 -9.098 1.00 77.25 87 LEU A N 1
ATOM 682 C CA . LEU A 1 87 ? 18.590 5.920 -8.388 1.00 77.25 87 LEU A CA 1
ATOM 683 C C . LEU A 1 87 ? 18.779 5.587 -6.908 1.00 77.25 87 LEU A C 1
ATOM 685 O O . LEU A 1 87 ? 19.689 6.166 -6.323 1.00 77.25 87 LEU A O 1
ATOM 689 N N . GLN A 1 88 ? 18.001 4.665 -6.316 1.00 71.06 88 GLN A N 1
ATOM 690 C CA . GLN A 1 88 ? 18.123 4.224 -4.910 1.00 71.06 88 GLN A CA 1
ATOM 691 C C . GLN A 1 88 ? 18.515 5.366 -3.960 1.00 71.06 88 GLN A C 1
ATOM 693 O O . GLN A 1 88 ? 19.512 5.288 -3.244 1.00 71.06 88 GLN A O 1
ATOM 698 N N . LEU A 1 89 ? 17.759 6.459 -4.042 1.00 72.12 89 LEU A N 1
ATOM 699 C CA . LEU A 1 89 ? 18.112 7.738 -3.437 1.00 72.12 89 LEU A CA 1
ATOM 700 C C . LEU A 1 89 ? 18.387 7.595 -1.935 1.00 72.12 89 LEU A C 1
ATOM 702 O O . LEU A 1 89 ? 17.655 6.902 -1.222 1.00 72.12 89 LEU A O 1
ATOM 706 N N . SER A 1 90 ? 19.418 8.290 -1.452 1.00 69.75 90 SER A N 1
ATOM 707 C CA . SER A 1 90 ? 19.741 8.326 -0.020 1.00 69.75 90 SER A CA 1
ATOM 708 C C . SER A 1 90 ? 18.603 8.932 0.822 1.00 69.75 90 SER A C 1
ATOM 710 O O . SER A 1 90 ? 17.760 9.678 0.319 1.00 69.75 90 SER A O 1
ATOM 712 N N . GLU A 1 91 ? 18.578 8.660 2.134 1.00 66.94 91 GLU A N 1
ATOM 713 C CA . GLU A 1 91 ? 17.525 9.162 3.039 1.00 66.94 91 GLU A CA 1
ATOM 714 C C . GLU A 1 91 ? 17.408 10.701 3.012 1.00 66.94 91 GLU A C 1
ATOM 716 O O . GLU A 1 91 ? 16.310 11.255 2.999 1.00 66.94 91 GLU A O 1
ATOM 721 N N . SER A 1 92 ? 18.536 11.411 2.941 1.00 65.44 92 SER A N 1
ATOM 722 C CA . SER A 1 92 ? 18.592 12.874 2.796 1.00 65.44 92 SER A CA 1
ATOM 723 C C . SER A 1 92 ? 18.017 13.368 1.467 1.00 65.44 92 SER A C 1
ATOM 725 O O . SER A 1 92 ? 17.344 14.405 1.409 1.00 65.44 92 SER A O 1
ATOM 727 N N . SER A 1 93 ? 18.253 12.609 0.400 1.00 69.38 93 SER A N 1
ATOM 728 C CA . SER A 1 93 ? 17.772 12.907 -0.945 1.00 69.38 93 SER A CA 1
ATOM 729 C C . SER A 1 93 ? 16.258 12.671 -1.047 1.00 69.38 93 SER A C 1
ATOM 731 O O . SER A 1 93 ? 15.530 13.499 -1.595 1.00 69.38 93 SER A O 1
ATOM 733 N N . LEU A 1 94 ? 15.748 11.619 -0.400 1.00 66.75 94 LEU A N 1
ATOM 734 C CA . LEU A 1 94 ? 14.311 11.372 -0.241 1.00 66.75 94 LEU A CA 1
ATOM 735 C C . LEU A 1 94 ? 13.621 12.462 0.583 1.00 66.75 94 LEU A C 1
ATOM 737 O O . LEU A 1 94 ? 12.599 12.992 0.149 1.00 66.75 94 LEU A O 1
ATOM 741 N N . LYS A 1 95 ? 14.186 12.859 1.730 1.00 66.69 95 LYS A N 1
ATOM 742 C CA . LYS A 1 95 ? 13.613 13.915 2.589 1.00 66.69 95 LYS A CA 1
ATOM 743 C C . LYS A 1 95 ? 13.439 15.230 1.845 1.00 66.69 95 LYS A C 1
ATOM 745 O O . LYS A 1 95 ? 12.394 15.861 1.934 1.00 66.69 95 LYS A O 1
ATOM 750 N N . SER A 1 96 ? 14.443 15.627 1.074 1.00 69.00 96 SER A N 1
ATOM 751 C CA . SER A 1 96 ? 14.372 16.864 0.300 1.00 69.00 96 SER A CA 1
ATOM 752 C C . SER A 1 96 ? 13.438 16.757 -0.909 1.00 69.00 96 SER A C 1
ATOM 754 O O . SER A 1 96 ? 12.937 17.784 -1.363 1.00 69.00 96 SER A O 1
ATOM 756 N N . LEU A 1 97 ? 13.211 15.562 -1.475 1.00 67.00 97 LEU A N 1
ATO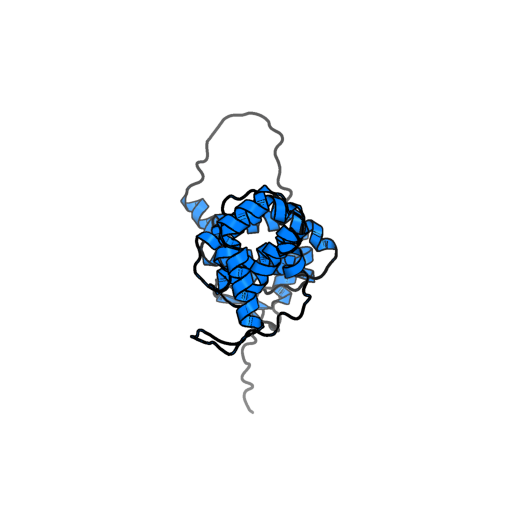M 757 C CA . LEU A 1 97 ? 12.212 15.285 -2.529 1.00 67.00 97 LEU A CA 1
ATOM 758 C C . LEU A 1 97 ? 10.786 15.154 -2.017 1.00 67.00 97 LEU A C 1
ATOM 760 O O . LEU A 1 97 ? 9.860 15.313 -2.805 1.00 67.00 97 LEU A O 1
ATOM 764 N N . THR A 1 98 ? 10.606 14.897 -0.728 1.00 72.25 98 THR A N 1
ATOM 765 C CA . THR A 1 98 ? 9.282 14.694 -0.161 1.00 72.25 98 THR A CA 1
ATOM 766 C C . THR A 1 98 ? 8.547 16.026 -0.050 1.00 72.25 98 THR A C 1
ATOM 768 O O . THR A 1 98 ? 8.729 16.778 0.905 1.00 72.25 98 THR A O 1
ATOM 771 N N . ASN A 1 99 ? 7.712 16.312 -1.044 1.00 76.50 99 ASN A N 1
ATOM 772 C CA . ASN A 1 99 ? 6.704 17.362 -1.007 1.00 76.50 99 ASN A CA 1
ATOM 773 C C . ASN A 1 99 ? 5.313 16.755 -1.262 1.00 76.50 99 ASN A C 1
ATOM 775 O O . ASN A 1 99 ? 5.190 15.621 -1.738 1.00 76.50 99 ASN A O 1
ATOM 779 N N . ASP A 1 100 ? 4.270 17.512 -0.927 1.00 79.12 100 ASP A N 1
ATOM 780 C CA . ASP A 1 100 ? 2.879 17.065 -1.056 1.00 79.12 100 ASP A CA 1
ATOM 781 C C . ASP A 1 100 ? 2.548 16.667 -2.508 1.00 79.12 100 ASP A C 1
ATOM 783 O O . ASP A 1 100 ? 1.941 15.624 -2.746 1.00 79.12 100 ASP A O 1
ATOM 787 N N . GLU A 1 101 ? 3.041 17.437 -3.484 1.00 83.69 101 GLU A N 1
ATOM 788 C CA . GLU A 1 101 ? 2.831 17.189 -4.917 1.00 83.69 101 GLU A CA 1
ATOM 789 C C . GLU A 1 101 ? 3.441 15.864 -5.392 1.00 83.69 101 GLU A C 1
ATOM 791 O O . GLU A 1 101 ? 2.850 15.162 -6.211 1.00 83.69 101 GLU A O 1
ATOM 796 N N . PHE A 1 102 ? 4.614 15.486 -4.880 1.00 84.88 102 PHE A N 1
ATOM 797 C CA . PHE A 1 102 ? 5.286 14.247 -5.256 1.00 84.88 102 PHE A CA 1
ATOM 798 C C . PHE A 1 102 ? 4.564 13.031 -4.676 1.00 84.88 102 PHE A C 1
ATOM 800 O O . PHE A 1 102 ? 4.371 12.042 -5.381 1.00 84.88 102 PHE A O 1
ATOM 807 N N . VAL A 1 103 ? 4.091 13.112 -3.428 1.00 87.06 103 VAL A N 1
ATOM 808 C CA . VAL A 1 103 ? 3.257 12.058 -2.824 1.00 87.06 103 VAL A CA 1
ATOM 809 C C . VAL A 1 103 ? 1.951 11.886 -3.605 1.00 87.06 103 VAL A C 1
ATOM 811 O O . VAL A 1 103 ? 1.527 10.756 -3.875 1.00 87.06 103 VAL A O 1
ATOM 814 N N . GLU A 1 104 ? 1.331 12.989 -4.027 1.00 86.88 104 GLU A N 1
ATOM 815 C CA . GLU A 1 104 ? 0.136 12.952 -4.867 1.00 86.88 104 GLU A CA 1
ATOM 816 C C . GLU A 1 104 ? 0.429 12.347 -6.249 1.00 86.88 104 GLU A C 1
ATOM 818 O O . GLU A 1 104 ? -0.310 11.474 -6.711 1.00 86.88 104 GLU A O 1
ATOM 823 N N . ALA A 1 105 ? 1.537 12.730 -6.888 1.00 87.88 105 ALA A N 1
ATOM 824 C CA . ALA A 1 105 ? 1.957 12.188 -8.177 1.00 87.88 105 ALA A CA 1
ATOM 825 C C . ALA A 1 105 ? 2.213 10.674 -8.114 1.00 87.88 105 ALA A C 1
ATOM 827 O O . ALA A 1 105 ? 1.735 9.937 -8.979 1.00 87.88 105 ALA A O 1
ATOM 828 N N . LEU A 1 106 ? 2.890 10.188 -7.066 1.00 89.25 106 LEU A N 1
ATOM 829 C CA . LEU A 1 106 ? 3.067 8.752 -6.825 1.00 89.25 106 LEU A CA 1
ATOM 830 C C . LEU A 1 106 ? 1.718 8.049 -6.649 1.00 89.25 106 LEU A C 1
ATOM 832 O O . LEU A 1 106 ? 1.505 6.969 -7.198 1.00 89.25 106 LEU A O 1
ATOM 836 N N . THR A 1 107 ? 0.779 8.672 -5.936 1.00 90.50 107 THR A N 1
ATOM 837 C CA . THR A 1 107 ? -0.557 8.101 -5.724 1.00 90.50 107 THR A CA 1
ATOM 838 C C . THR A 1 107 ? -1.361 8.009 -7.019 1.00 90.50 107 THR A C 1
ATOM 840 O O . THR A 1 107 ? -1.975 6.977 -7.292 1.00 90.50 107 THR A O 1
ATOM 843 N N . ARG A 1 108 ? -1.281 9.023 -7.884 1.00 87.50 108 ARG A N 1
ATOM 844 C CA . ARG A 1 108 ? -1.882 8.995 -9.229 1.00 87.50 108 ARG A CA 1
ATOM 845 C C . ARG A 1 108 ? -1.223 7.956 -10.140 1.00 87.50 108 ARG A C 1
ATOM 847 O O . ARG A 1 108 ? -1.920 7.275 -10.897 1.00 87.50 108 ARG A O 1
ATOM 854 N N . ALA A 1 109 ? 0.096 7.784 -10.047 1.00 87.62 109 ALA A N 1
ATOM 855 C CA . ALA A 1 109 ? 0.814 6.743 -10.782 1.00 87.62 109 ALA A CA 1
ATOM 856 C C . ALA A 1 109 ? 0.368 5.334 -10.359 1.00 87.62 109 ALA A C 1
ATOM 858 O O . ALA A 1 109 ? 0.185 4.466 -11.211 1.00 87.62 109 ALA A O 1
ATOM 859 N N . MET A 1 110 ? 0.093 5.120 -9.066 1.00 91.19 110 MET A N 1
ATOM 860 C CA . MET A 1 110 ? -0.481 3.863 -8.570 1.00 91.19 110 MET A CA 1
ATOM 861 C C . MET A 1 110 ? -1.889 3.568 -9.130 1.00 91.19 110 MET A C 1
ATOM 863 O O . MET A 1 110 ? -2.266 2.403 -9.216 1.00 91.19 110 MET A O 1
ATOM 867 N N . GLN A 1 111 ? -2.660 4.586 -9.525 1.00 86.88 111 GLN A N 1
ATOM 868 C CA . GLN A 1 111 ? -4.018 4.424 -10.071 1.00 86.88 111 GLN A CA 1
ATOM 869 C C . GLN A 1 111 ? -4.052 4.161 -11.580 1.00 86.88 111 GLN A C 1
ATOM 871 O O . GLN A 1 111 ? -4.948 3.476 -12.064 1.00 86.88 111 GLN A O 1
ATOM 876 N N . SER A 1 112 ? -3.122 4.753 -12.332 1.00 79.88 112 SER A N 1
ATOM 877 C CA . SER A 1 112 ? -3.245 4.887 -13.793 1.00 79.88 112 SER A CA 1
ATOM 878 C C . SER A 1 112 ? -2.041 4.391 -14.595 1.00 79.88 112 SER A C 1
ATOM 880 O O . SER A 1 112 ? -2.113 4.357 -15.823 1.00 79.88 112 SER A O 1
ATOM 882 N N . GLY A 1 113 ? -0.948 4.012 -13.929 1.00 78.56 113 GLY A N 1
ATOM 883 C CA . GLY A 1 113 ? 0.257 3.509 -14.585 1.00 78.56 113 GLY A CA 1
ATOM 884 C C . GLY A 1 113 ? 0.179 2.031 -14.975 1.00 78.56 113 GLY A C 1
ATOM 885 O O . GLY A 1 113 ? -0.676 1.280 -14.495 1.00 78.56 113 GLY A O 1
ATOM 886 N N . SER A 1 114 ? 1.130 1.599 -15.808 1.00 83.81 114 SER A N 1
ATOM 887 C CA . SER A 1 114 ? 1.436 0.183 -16.044 1.00 83.81 114 SER A CA 1
ATOM 888 C C . SER A 1 114 ? 1.704 -0.593 -14.746 1.00 83.81 114 SER A C 1
ATOM 890 O O . SER A 1 114 ? 1.940 -0.019 -13.677 1.00 83.81 114 SER A O 1
ATOM 892 N N . TYR A 1 115 ? 1.668 -1.926 -14.818 1.00 84.31 115 TYR A N 1
ATOM 893 C CA . TYR A 1 115 ? 1.923 -2.790 -13.661 1.00 84.31 115 TYR A CA 1
ATOM 894 C C . TYR A 1 115 ? 3.282 -2.482 -13.003 1.00 84.31 115 TYR A C 1
ATOM 896 O O . TYR A 1 115 ? 3.381 -2.387 -11.778 1.00 84.31 115 TYR A O 1
ATOM 904 N N . GLU A 1 116 ? 4.308 -2.260 -13.822 1.00 85.12 116 GLU A N 1
ATOM 905 C CA . GLU A 1 116 ? 5.665 -1.894 -13.424 1.00 85.12 116 GLU A CA 1
ATOM 906 C C . GLU A 1 116 ? 5.703 -0.509 -12.776 1.00 85.12 116 GLU A C 1
ATOM 908 O O . GLU A 1 116 ? 6.231 -0.356 -11.675 1.00 85.12 116 GLU A O 1
ATOM 913 N N . SER A 1 117 ? 5.082 0.486 -13.414 1.00 86.88 117 SER A N 1
ATOM 914 C CA . SER A 1 117 ? 5.003 1.861 -12.908 1.00 86.88 117 SER A CA 1
ATOM 915 C C . SER A 1 117 ? 4.326 1.933 -11.536 1.00 86.88 117 SER A C 1
ATOM 917 O O . SER A 1 117 ? 4.849 2.540 -10.598 1.00 86.88 117 SER A O 1
ATOM 919 N N . ARG A 1 118 ? 3.215 1.205 -11.368 1.00 90.31 118 ARG A N 1
ATOM 920 C CA . ARG A 1 118 ? 2.522 1.042 -10.083 1.00 90.31 118 ARG A CA 1
ATOM 921 C C . ARG A 1 118 ? 3.431 0.428 -9.026 1.00 90.31 118 ARG A C 1
ATOM 923 O O . ARG A 1 118 ? 3.448 0.895 -7.889 1.00 90.31 118 ARG A O 1
ATOM 930 N N . ALA A 1 119 ? 4.189 -0.609 -9.384 1.00 88.44 119 ALA A N 1
ATOM 931 C CA . ALA A 1 119 ? 5.125 -1.247 -8.466 1.00 88.44 119 ALA A CA 1
ATOM 932 C C . ALA A 1 119 ? 6.240 -0.279 -8.039 1.00 88.44 119 ALA A C 1
ATOM 934 O O . ALA A 1 119 ? 6.496 -0.153 -6.843 1.00 88.44 119 ALA A O 1
ATOM 935 N N . TYR A 1 120 ? 6.852 0.452 -8.976 1.00 88.38 120 TYR A N 1
ATOM 936 C CA . TYR A 1 120 ? 7.868 1.460 -8.657 1.00 88.38 120 TYR A CA 1
ATOM 937 C C . TYR A 1 120 ? 7.314 2.577 -7.774 1.00 88.38 120 TYR A C 1
ATOM 939 O O . TYR A 1 120 ? 7.966 2.950 -6.801 1.00 88.38 120 TYR A O 1
ATOM 947 N N . ALA A 1 121 ? 6.094 3.048 -8.037 1.00 91.06 121 ALA A N 1
ATOM 948 C CA . ALA A 1 121 ? 5.440 4.051 -7.205 1.00 91.06 121 ALA A CA 1
ATOM 949 C C . ALA A 1 121 ? 5.208 3.553 -5.766 1.00 91.06 121 ALA A C 1
ATOM 951 O O . ALA A 1 121 ? 5.537 4.262 -4.815 1.00 91.06 121 ALA A O 1
ATOM 952 N N . VAL A 1 122 ? 4.731 2.312 -5.587 1.00 92.25 122 VAL A N 1
ATOM 953 C CA . VAL A 1 122 ? 4.589 1.681 -4.258 1.00 92.25 122 VAL A CA 1
ATOM 954 C C . VAL A 1 122 ? 5.942 1.578 -3.552 1.00 92.25 122 VAL A C 1
ATOM 956 O O . VAL A 1 122 ? 6.033 1.856 -2.358 1.00 92.25 122 VAL A O 1
ATOM 959 N N . MET A 1 123 ? 6.999 1.187 -4.268 1.00 88.81 123 MET A N 1
ATOM 960 C CA . MET A 1 123 ? 8.338 1.027 -3.693 1.00 88.81 123 MET A CA 1
ATOM 961 C C . MET A 1 123 ? 8.959 2.368 -3.291 1.00 88.81 123 MET A C 1
ATOM 963 O O . MET A 1 123 ? 9.521 2.464 -2.205 1.00 88.81 123 MET A O 1
ATOM 967 N N . LEU A 1 124 ? 8.806 3.407 -4.115 1.00 88.19 124 LEU A N 1
ATOM 968 C CA . LEU A 1 124 ? 9.246 4.766 -3.794 1.00 88.19 124 LEU A CA 1
ATOM 969 C C . LEU A 1 124 ? 8.489 5.319 -2.585 1.00 88.19 124 LEU A C 1
ATOM 971 O O . LEU A 1 124 ? 9.116 5.809 -1.647 1.00 88.19 124 LEU A O 1
ATOM 975 N N . LEU A 1 125 ? 7.161 5.166 -2.557 1.00 89.25 125 LEU A N 1
ATOM 976 C CA . LEU A 1 125 ? 6.350 5.577 -1.413 1.00 89.25 125 LEU A CA 1
ATOM 977 C C . LEU A 1 125 ? 6.758 4.821 -0.142 1.00 89.25 125 LEU A C 1
ATOM 979 O O . LEU A 1 125 ? 6.853 5.420 0.925 1.00 89.25 125 LEU A O 1
ATOM 983 N N . GLN A 1 126 ? 7.056 3.523 -0.238 1.00 88.69 126 GLN A N 1
ATOM 984 C CA . GLN A 1 126 ? 7.581 2.763 0.895 1.00 88.69 126 GLN A CA 1
ATOM 985 C C . GLN A 1 126 ? 8.902 3.346 1.401 1.00 88.69 126 GLN A C 1
ATOM 987 O O . GLN A 1 126 ? 9.025 3.584 2.599 1.00 88.69 126 GLN A O 1
ATOM 992 N N . SER A 1 127 ? 9.869 3.600 0.516 1.00 85.75 127 SER A N 1
ATOM 993 C CA . SER A 1 127 ? 11.162 4.184 0.893 1.00 85.75 127 SER A CA 1
ATOM 994 C C . SER A 1 127 ? 11.003 5.545 1.574 1.00 85.75 127 SER A C 1
ATOM 996 O O . SER A 1 127 ? 11.699 5.822 2.548 1.00 85.75 127 SER A O 1
ATOM 998 N N . MET A 1 128 ? 10.047 6.363 1.125 1.00 82.88 128 MET A N 1
ATOM 999 C CA . MET A 1 128 ? 9.714 7.640 1.767 1.00 82.88 128 MET A CA 1
ATOM 1000 C C . MET A 1 128 ? 9.090 7.469 3.157 1.00 82.88 128 MET A C 1
ATOM 1002 O O . MET A 1 128 ? 9.277 8.320 4.017 1.00 82.88 128 MET A O 1
ATOM 1006 N N . LEU A 1 129 ? 8.331 6.396 3.389 1.00 83.19 129 LEU A N 1
ATOM 1007 C CA . LEU A 1 129 ? 7.655 6.136 4.665 1.00 83.19 129 LEU A CA 1
ATOM 1008 C C . LEU A 1 129 ? 8.528 5.384 5.685 1.00 83.19 129 LEU A C 1
ATOM 1010 O O . LEU A 1 129 ? 8.221 5.430 6.878 1.00 83.19 129 LEU A O 1
ATOM 1014 N N . GLU A 1 130 ? 9.560 4.664 5.231 1.00 79.62 130 GLU A N 1
ATOM 1015 C CA . GLU A 1 130 ? 10.497 3.899 6.072 1.00 79.62 130 GLU A CA 1
ATOM 1016 C C . GLU A 1 130 ? 11.688 4.720 6.587 1.00 79.62 130 GLU A C 1
ATOM 1018 O O . GLU A 1 130 ? 12.362 4.275 7.518 1.00 79.62 130 GLU A O 1
ATOM 1023 N N . ALA A 1 131 ? 11.942 5.909 6.035 1.00 65.31 131 ALA A N 1
ATOM 1024 C CA . ALA A 1 131 ? 12.946 6.819 6.576 1.00 65.31 131 ALA A CA 1
ATOM 1025 C C . ALA A 1 131 ? 12.603 7.195 8.045 1.00 65.31 131 ALA A C 1
ATOM 1027 O O . ALA A 1 131 ? 11.446 7.220 8.466 1.00 65.31 131 ALA A O 1
ATOM 1028 N N . ALA A 1 132 ? 13.612 7.382 8.900 1.00 51.16 132 ALA A N 1
ATOM 1029 C CA . ALA A 1 132 ? 13.473 7.220 10.356 1.00 51.16 132 ALA A CA 1
ATOM 1030 C C . ALA A 1 132 ? 13.432 8.557 11.127 1.00 51.16 132 ALA A C 1
ATOM 1032 O O . ALA A 1 132 ? 14.199 8.774 12.062 1.00 51.16 132 ALA A O 1
ATOM 1033 N N . ASP A 1 133 ? 12.542 9.475 10.741 1.00 59.94 133 ASP A N 1
ATOM 1034 C CA . ASP A 1 133 ? 12.508 10.864 11.252 1.00 59.94 133 ASP A CA 1
ATOM 1035 C C . ASP A 1 133 ? 11.129 11.284 11.836 1.00 59.94 133 ASP A C 1
ATOM 1037 O O . ASP A 1 133 ? 10.085 10.867 11.334 1.00 59.94 133 ASP A O 1
ATOM 1041 N N . PRO A 1 134 ? 11.042 12.139 12.865 1.00 56.44 134 PRO A N 1
ATOM 1042 C CA . PRO A 1 134 ? 9.776 12.734 13.316 1.00 56.44 134 PRO A CA 1
ATOM 1043 C C . PRO A 1 134 ? 8.914 13.410 12.225 1.00 56.44 134 PRO A C 1
ATOM 1045 O O . PRO A 1 134 ? 7.690 13.460 12.370 1.00 56.44 134 PRO A O 1
ATOM 1048 N N . ALA A 1 135 ? 9.499 13.862 11.107 1.00 57.00 135 ALA A N 1
ATOM 1049 C CA . ALA A 1 135 ? 8.758 14.404 9.956 1.00 57.00 135 ALA A CA 1
ATOM 1050 C C . ALA A 1 135 ? 7.813 13.389 9.256 1.00 57.00 135 ALA A C 1
ATOM 1052 O O . ALA A 1 135 ? 6.925 13.785 8.498 1.00 57.00 135 ALA A O 1
ATOM 1053 N N . HIS A 1 136 ? 7.936 12.084 9.536 1.00 64.69 136 HIS A N 1
ATOM 1054 C CA . HIS A 1 136 ? 7.187 11.016 8.852 1.00 64.69 136 HIS A CA 1
ATOM 1055 C C . HIS A 1 136 ? 5.700 10.946 9.193 1.00 64.69 136 HIS A C 1
ATOM 1057 O O . HIS A 1 136 ? 4.931 10.346 8.441 1.00 64.69 136 HIS A O 1
ATOM 1063 N N . ILE A 1 137 ? 5.260 11.549 10.301 1.00 69.44 137 ILE A N 1
ATOM 1064 C CA . ILE A 1 137 ? 3.826 11.593 10.626 1.00 69.44 137 ILE A CA 1
ATOM 1065 C C . ILE A 1 137 ? 3.077 12.414 9.570 1.00 69.44 137 ILE A C 1
ATOM 1067 O O . ILE A 1 137 ? 2.026 11.984 9.099 1.00 69.44 137 ILE A O 1
ATOM 1071 N N . LEU A 1 138 ? 3.648 13.545 9.145 1.00 78.12 138 LEU A N 1
ATOM 1072 C CA . LEU A 1 138 ? 3.028 14.419 8.148 1.00 78.12 138 LEU A CA 1
ATOM 1073 C C . LEU A 1 138 ? 2.956 13.738 6.781 1.00 78.12 138 LEU A C 1
ATOM 1075 O O . LEU A 1 138 ? 1.905 13.755 6.153 1.00 78.12 138 LEU A O 1
ATOM 1079 N N . ILE A 1 139 ? 4.023 13.049 6.369 1.00 83.44 139 ILE A N 1
ATOM 1080 C CA . ILE A 1 139 ? 4.068 12.322 5.091 1.00 83.44 139 ILE A CA 1
ATOM 1081 C C . ILE A 1 139 ? 3.008 11.210 5.056 1.00 83.44 139 ILE A C 1
ATOM 1083 O O . ILE A 1 139 ? 2.317 11.053 4.052 1.00 83.44 139 ILE A O 1
ATOM 1087 N N . LYS A 1 140 ? 2.828 10.468 6.161 1.00 87.06 140 LYS A N 1
ATOM 1088 C CA . LYS A 1 140 ? 1.773 9.446 6.280 1.00 87.06 140 LYS A CA 1
ATOM 1089 C C . LYS A 1 140 ? 0.389 10.052 6.092 1.00 87.06 140 LYS A C 1
ATOM 1091 O O . LYS A 1 140 ? -0.387 9.535 5.296 1.00 87.06 140 LYS A O 1
ATOM 1096 N N . ILE A 1 141 ? 0.090 11.142 6.801 1.00 87.56 141 ILE A N 1
ATOM 1097 C CA . ILE A 1 141 ? -1.206 11.825 6.692 1.00 87.56 141 ILE A CA 1
ATOM 1098 C C . ILE A 1 141 ? -1.417 12.317 5.259 1.00 87.56 141 ILE A C 1
ATOM 1100 O O . ILE A 1 141 ? -2.464 12.047 4.685 1.00 87.56 141 ILE A O 1
ATOM 1104 N N . LYS A 1 142 ? -0.401 12.921 4.635 1.00 88.00 142 LYS A N 1
ATOM 1105 C CA . LYS A 1 142 ? -0.472 13.395 3.246 1.00 88.00 142 LYS A CA 1
ATOM 1106 C C . LYS A 1 142 ? -0.708 12.279 2.239 1.00 88.00 142 LYS A C 1
ATOM 1108 O O . LYS A 1 142 ? -1.539 12.428 1.352 1.00 88.00 142 LYS A O 1
ATOM 1113 N N . ALA A 1 143 ? -0.046 11.137 2.403 1.00 91.44 143 ALA A N 1
ATOM 1114 C CA . ALA A 1 143 ? -0.302 9.969 1.568 1.00 91.44 143 ALA A CA 1
ATOM 1115 C C . ALA A 1 143 ? -1.743 9.459 1.731 1.00 91.44 143 ALA A C 1
ATOM 1117 O O . ALA A 1 143 ? -2.385 9.088 0.748 1.00 91.44 143 ALA A O 1
ATOM 1118 N N . VAL A 1 144 ? -2.280 9.466 2.956 1.00 94.38 144 VAL A N 1
ATOM 1119 C CA . VAL A 1 144 ? -3.683 9.101 3.204 1.00 94.38 144 VAL A CA 1
ATOM 1120 C C . VAL A 1 144 ? -4.639 10.116 2.566 1.00 94.38 144 VAL A C 1
ATOM 1122 O O . VAL A 1 144 ? -5.563 9.697 1.874 1.00 94.38 144 VAL A O 1
ATOM 1125 N N . GLU A 1 145 ? -4.398 11.421 2.733 1.00 91.81 145 GLU A N 1
ATOM 1126 C CA . GLU A 1 145 ? -5.185 12.510 2.126 1.00 91.81 145 GLU A CA 1
ATOM 1127 C C . GLU A 1 145 ? -5.181 12.444 0.592 1.00 91.81 145 GLU A C 1
ATOM 1129 O O . GLU A 1 145 ? -6.213 12.670 -0.036 1.00 91.81 145 GLU A O 1
ATOM 1134 N N . ALA A 1 146 ? -4.052 12.059 -0.011 1.00 91.75 146 ALA A N 1
ATOM 1135 C CA . ALA A 1 146 ? -3.926 11.835 -1.451 1.00 91.75 146 ALA A CA 1
ATOM 1136 C C . ALA A 1 146 ? -4.681 10.585 -1.950 1.00 91.75 146 ALA A C 1
ATOM 1138 O O . ALA A 1 146 ? -4.744 10.339 -3.154 1.00 91.75 146 ALA A O 1
ATOM 1139 N N . GLY A 1 147 ? -5.254 9.780 -1.049 1.00 94.81 147 GLY A N 1
ATOM 1140 C CA . GLY A 1 147 ? -6.007 8.577 -1.392 1.00 94.81 147 GLY A CA 1
ATOM 1141 C C . GLY A 1 147 ? -5.146 7.325 -1.558 1.00 94.81 147 GLY A C 1
ATOM 1142 O O . GLY A 1 147 ? -5.583 6.376 -2.203 1.00 94.81 147 GLY A O 1
ATOM 1143 N N . ALA A 1 148 ? -3.944 7.262 -0.975 1.00 95.62 148 ALA A N 1
ATOM 1144 C CA . ALA A 1 148 ? -3.087 6.083 -1.117 1.00 95.62 148 ALA A CA 1
ATOM 1145 C C . ALA A 1 148 ? -3.739 4.808 -0.553 1.00 95.62 148 ALA A C 1
ATOM 1147 O O . ALA A 1 148 ? -3.604 3.742 -1.141 1.00 95.62 148 ALA A O 1
ATOM 1148 N N . VAL A 1 149 ? -4.477 4.893 0.560 1.00 97.69 149 VAL A N 1
ATOM 1149 C CA . VAL A 1 149 ? -5.098 3.720 1.209 1.00 97.69 149 VAL A CA 1
ATOM 1150 C C . VAL A 1 149 ? -6.077 2.965 0.296 1.00 97.69 149 VAL A C 1
ATOM 1152 O O . VAL A 1 149 ? -5.848 1.771 0.091 1.00 97.69 149 VAL A O 1
ATOM 1155 N N . PRO A 1 150 ? -7.131 3.590 -0.272 1.00 97.12 150 PRO A N 1
ATOM 1156 C CA . PRO A 1 150 ? -8.038 2.891 -1.184 1.00 97.12 150 PRO A CA 1
ATOM 1157 C C . PRO A 1 150 ? -7.306 2.331 -2.411 1.00 97.12 150 PRO A C 1
ATOM 1159 O O . PRO A 1 150 ? -7.511 1.174 -2.763 1.00 97.12 150 PRO A O 1
ATOM 1162 N N . VAL A 1 151 ? -6.350 3.078 -2.974 1.00 96.50 151 VAL A N 1
ATOM 1163 C CA . VAL A 1 151 ? -5.550 2.608 -4.116 1.00 96.50 151 VAL A CA 1
ATOM 1164 C C . VAL A 1 151 ? -4.759 1.349 -3.765 1.00 96.50 151 VAL A C 1
ATOM 1166 O O . VAL A 1 151 ? -4.802 0.367 -4.496 1.00 96.50 151 VAL A O 1
ATOM 1169 N N . LEU A 1 152 ? -4.074 1.321 -2.620 1.00 96.94 152 LEU A N 1
ATOM 1170 C CA . LEU A 1 152 ? -3.330 0.141 -2.167 1.00 96.94 152 LEU A CA 1
ATOM 1171 C C . LEU A 1 152 ? -4.256 -1.069 -1.949 1.00 96.94 152 LEU A C 1
ATOM 1173 O O . LEU A 1 152 ? -3.845 -2.206 -2.188 1.00 96.94 152 LEU A O 1
ATOM 1177 N N . ILE A 1 153 ? -5.499 -0.850 -1.514 1.00 97.25 153 ILE A N 1
ATOM 1178 C CA . ILE A 1 153 ? -6.500 -1.914 -1.366 1.00 97.25 153 ILE A CA 1
ATOM 1179 C C . ILE A 1 153 ? -6.896 -2.480 -2.735 1.00 97.25 153 ILE A C 1
ATOM 1181 O O . ILE A 1 153 ? -6.894 -3.704 -2.896 1.00 97.25 153 ILE A O 1
ATOM 1185 N N . ASP A 1 154 ? -7.147 -1.623 -3.722 1.00 95.00 154 ASP A N 1
ATOM 1186 C CA . ASP A 1 154 ? -7.467 -2.033 -5.094 1.00 95.00 154 ASP A CA 1
ATOM 1187 C C . ASP A 1 154 ? -6.301 -2.790 -5.742 1.00 95.00 154 ASP A C 1
ATOM 1189 O O . ASP A 1 154 ? -6.484 -3.886 -6.278 1.00 95.00 154 ASP A O 1
ATOM 1193 N N . LEU A 1 155 ? -5.066 -2.314 -5.555 1.00 94.31 155 LEU A N 1
ATOM 1194 C CA . LEU A 1 155 ? -3.858 -3.020 -5.994 1.00 94.31 155 LEU A CA 1
ATOM 1195 C C . LEU A 1 155 ? -3.767 -4.438 -5.400 1.00 94.31 155 LEU A C 1
ATOM 1197 O O . LEU A 1 155 ? -3.369 -5.383 -6.090 1.00 94.31 155 LEU A O 1
ATOM 1201 N N . LEU A 1 156 ? -4.143 -4.620 -4.127 1.00 94.88 156 LEU A N 1
ATOM 1202 C CA . LEU A 1 156 ? -4.179 -5.940 -3.488 1.00 94.88 156 LEU A CA 1
ATOM 1203 C C . LEU A 1 156 ? -5.308 -6.829 -4.018 1.00 94.88 156 LEU A C 1
ATOM 1205 O O . LEU A 1 156 ? -5.169 -8.059 -3.976 1.00 94.88 156 LEU A O 1
ATOM 1209 N N . LEU A 1 157 ? -6.422 -6.248 -4.463 1.00 93.50 157 LEU A N 1
ATOM 1210 C CA . LEU A 1 157 ? -7.532 -6.983 -5.069 1.00 93.50 157 LEU A CA 1
ATOM 1211 C C . LEU A 1 157 ? -7.157 -7.502 -6.459 1.00 93.50 157 LEU A C 1
ATOM 1213 O O . LEU A 1 157 ? -7.428 -8.667 -6.752 1.00 93.50 157 LEU A O 1
ATOM 1217 N N . GLU A 1 158 ? -6.493 -6.671 -7.259 1.00 90.44 158 GLU A N 1
ATOM 1218 C CA . GLU A 1 158 ? -6.085 -6.973 -8.633 1.00 90.44 158 GLU A CA 1
ATOM 1219 C C . GLU A 1 158 ? -4.880 -7.916 -8.710 1.00 90.44 158 GLU A C 1
ATOM 1221 O O . GLU A 1 158 ? -4.831 -8.806 -9.558 1.00 90.44 158 GLU A O 1
ATOM 1226 N N . SER A 1 159 ? -3.891 -7.740 -7.827 1.00 84.94 159 SER A N 1
ATOM 1227 C CA . SER A 1 159 ? -2.626 -8.467 -7.921 1.00 84.94 159 SER A CA 1
ATOM 1228 C C . SER A 1 159 ? -2.631 -9.785 -7.143 1.00 84.94 159 SER A C 1
ATOM 1230 O O . SER A 1 159 ? -2.962 -9.857 -5.951 1.00 84.94 159 SER A O 1
ATOM 1232 N N . SER A 1 160 ? -2.177 -10.850 -7.807 1.00 84.31 160 SER A N 1
ATOM 1233 C CA . SER A 1 160 ? -1.783 -12.118 -7.180 1.00 84.31 160 SER A CA 1
ATOM 1234 C C . SER A 1 160 ? -0.269 -12.276 -7.033 1.00 84.31 160 SER A C 1
ATOM 1236 O O . SER A 1 160 ? 0.176 -13.281 -6.474 1.00 84.31 160 SER A O 1
ATOM 1238 N N . ASP A 1 161 ? 0.525 -11.322 -7.528 1.00 88.94 161 ASP A N 1
ATOM 1239 C CA . ASP A 1 161 ? 1.980 -11.388 -7.429 1.00 88.94 161 ASP A CA 1
ATOM 1240 C C . ASP A 1 161 ? 2.428 -11.254 -5.972 1.00 88.94 161 ASP A C 1
ATOM 1242 O O . ASP A 1 161 ? 1.994 -10.364 -5.232 1.00 88.94 161 ASP A O 1
ATOM 1246 N N . LYS A 1 162 ? 3.303 -12.167 -5.543 1.00 89.19 162 LYS A N 1
ATOM 1247 C CA . LYS A 1 162 ? 3.684 -12.262 -4.133 1.00 89.19 162 LYS A CA 1
ATOM 1248 C C . LYS A 1 162 ? 4.492 -11.059 -3.678 1.00 89.19 162 LYS A C 1
ATOM 1250 O O . LYS A 1 162 ? 4.269 -10.573 -2.570 1.00 89.19 162 LYS A O 1
ATOM 1255 N N . ARG A 1 163 ? 5.418 -10.594 -4.520 1.00 88.50 163 ARG A N 1
ATOM 1256 C CA . ARG A 1 163 ? 6.306 -9.479 -4.194 1.00 88.50 163 ARG A CA 1
ATOM 1257 C C . ARG A 1 163 ? 5.515 -8.180 -4.150 1.00 88.50 163 ARG A C 1
ATOM 1259 O O . ARG A 1 163 ? 5.621 -7.464 -3.161 1.00 88.50 163 ARG A O 1
ATOM 1266 N N . ALA A 1 164 ? 4.671 -7.926 -5.146 1.00 88.31 164 ALA A N 1
ATOM 1267 C CA . ALA A 1 164 ? 3.783 -6.770 -5.172 1.00 88.31 164 ALA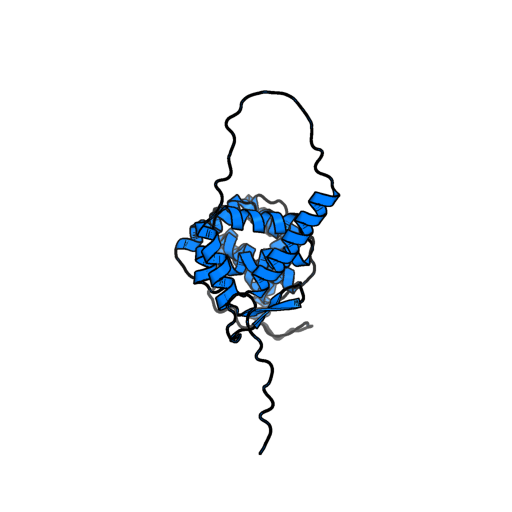 A CA 1
ATOM 1268 C C . ALA A 1 164 ? 2.877 -6.743 -3.936 1.00 88.31 164 ALA A C 1
ATOM 1270 O O . ALA A 1 164 ? 2.884 -5.762 -3.201 1.00 88.31 164 ALA A O 1
ATOM 1271 N N . CYS A 1 165 ? 2.188 -7.850 -3.628 1.00 92.88 165 CYS A N 1
ATOM 1272 C CA . CYS A 1 165 ? 1.334 -7.932 -2.440 1.00 92.88 165 CYS A CA 1
ATOM 1273 C C . CYS A 1 165 ? 2.099 -7.656 -1.142 1.00 92.88 165 CYS A C 1
ATOM 1275 O O . CYS A 1 165 ? 1.570 -7.001 -0.248 1.00 92.88 165 CYS A O 1
ATOM 1277 N N . GLU A 1 166 ? 3.324 -8.169 -1.014 1.00 92.50 166 GLU A N 1
ATOM 1278 C CA . GLU A 1 166 ? 4.152 -7.925 0.163 1.00 92.50 166 GLU A CA 1
ATOM 1279 C C . GLU A 1 166 ? 4.514 -6.443 0.310 1.00 92.50 166 GLU A C 1
ATOM 1281 O O . GLU A 1 166 ? 4.366 -5.897 1.402 1.00 92.50 166 GLU A O 1
ATOM 1286 N N . MET A 1 167 ? 4.947 -5.787 -0.769 1.00 91.19 167 MET A N 1
ATOM 1287 C CA . MET A 1 167 ? 5.309 -4.364 -0.749 1.00 91.19 167 MET A CA 1
ATOM 1288 C C . MET A 1 167 ? 4.087 -3.482 -0.477 1.00 91.19 167 MET A C 1
ATOM 1290 O O . MET A 1 167 ? 4.121 -2.630 0.409 1.00 91.19 167 MET A O 1
ATOM 1294 N N . THR A 1 168 ? 2.961 -3.751 -1.138 1.00 95.50 168 THR A N 1
ATOM 1295 C CA . THR A 1 168 ? 1.703 -3.033 -0.899 1.00 95.50 168 THR A CA 1
ATOM 1296 C C . THR A 1 168 ? 1.230 -3.188 0.549 1.00 95.50 168 THR A C 1
ATOM 1298 O O . THR A 1 168 ? 0.831 -2.206 1.172 1.00 95.50 168 THR A O 1
ATOM 1301 N N . LEU A 1 169 ? 1.338 -4.388 1.139 1.00 95.56 169 LEU A N 1
ATOM 1302 C CA . LEU A 1 169 ? 1.014 -4.606 2.555 1.00 95.56 169 LEU A CA 1
ATOM 1303 C C . LEU A 1 169 ? 1.981 -3.893 3.508 1.00 95.56 169 LEU A C 1
ATOM 1305 O O . LEU A 1 169 ? 1.546 -3.476 4.578 1.00 95.56 169 LEU A O 1
ATOM 1309 N N . LYS A 1 170 ? 3.265 -3.738 3.155 1.00 94.56 170 LYS A N 1
ATOM 1310 C CA . LYS A 1 170 ? 4.219 -2.948 3.955 1.00 94.56 170 LYS A CA 1
ATOM 1311 C C . LYS A 1 170 ? 3.812 -1.479 4.004 1.00 94.56 170 LYS A C 1
ATOM 1313 O O . LYS A 1 170 ? 3.753 -0.921 5.096 1.00 94.56 170 LYS A O 1
ATOM 1318 N N . VAL A 1 171 ? 3.486 -0.882 2.857 1.00 95.19 171 VAL A N 1
ATOM 1319 C CA . VAL A 1 171 ? 3.010 0.511 2.787 1.00 95.19 171 VAL A CA 1
ATOM 1320 C C . VAL A 1 171 ? 1.697 0.670 3.548 1.00 95.19 171 VAL A C 1
ATOM 1322 O O . VAL A 1 171 ? 1.578 1.561 4.385 1.00 95.19 171 VAL A O 1
ATOM 1325 N N . LEU A 1 172 ? 0.732 -0.229 3.331 1.00 96.75 172 LEU A N 1
ATOM 1326 C CA . LEU A 1 172 ? -0.559 -0.175 4.018 1.00 96.75 172 LEU A CA 1
ATOM 1327 C C . LEU A 1 172 ? -0.409 -0.264 5.543 1.00 96.75 172 LEU A C 1
ATOM 1329 O O . LEU A 1 172 ? -1.060 0.477 6.274 1.00 96.75 172 LEU A O 1
ATOM 1333 N N . ASP A 1 173 ? 0.479 -1.132 6.027 1.00 95.31 173 ASP A N 1
ATOM 1334 C CA . ASP A 1 173 ? 0.817 -1.246 7.445 1.00 95.31 173 ASP A CA 1
ATOM 1335 C C . ASP A 1 173 ? 1.446 0.038 8.001 1.00 95.31 173 ASP A C 1
ATOM 1337 O O . ASP A 1 173 ? 1.048 0.481 9.076 1.00 95.31 173 ASP A O 1
ATOM 1341 N N . LEU A 1 174 ? 2.348 0.693 7.259 1.00 93.00 174 LEU A N 1
ATOM 1342 C CA . LEU A 1 174 ? 2.920 1.989 7.650 1.00 93.00 174 LEU A CA 1
ATOM 1343 C C . LEU A 1 174 ? 1.852 3.085 7.766 1.00 93.00 174 LEU A C 1
ATOM 1345 O O . LEU A 1 174 ? 1.883 3.856 8.728 1.00 93.00 174 LEU A O 1
ATOM 1349 N N . LEU A 1 175 ? 0.897 3.137 6.832 1.00 94.44 175 LEU A N 1
ATOM 1350 C CA . LEU A 1 175 ? -0.213 4.095 6.864 1.00 94.44 175 LEU A CA 1
ATOM 1351 C C . LEU A 1 175 ? -1.211 3.782 7.990 1.00 94.44 175 LEU A C 1
ATOM 1353 O O . LEU A 1 175 ? -1.695 4.689 8.657 1.00 94.44 175 LEU A O 1
ATOM 1357 N N . CYS A 1 176 ? -1.461 2.509 8.303 1.00 94.81 176 CYS A N 1
ATOM 1358 C CA . CYS A 1 176 ? -2.348 2.111 9.407 1.00 94.81 176 CYS A CA 1
ATOM 1359 C C . CYS A 1 176 ? -1.775 2.391 10.811 1.00 94.81 176 CYS A C 1
ATOM 1361 O O . CYS A 1 176 ? -2.439 2.129 11.823 1.00 94.81 176 CYS A O 1
ATOM 1363 N N . GLN A 1 177 ? -0.555 2.929 10.904 1.00 91.50 177 GLN A N 1
ATOM 1364 C CA . GLN A 1 177 ? 0.001 3.438 12.158 1.00 91.50 177 GLN A CA 1
ATOM 1365 C C . GLN A 1 177 ? -0.597 4.799 12.557 1.00 91.50 177 GLN A C 1
ATOM 1367 O O . GLN A 1 177 ? -0.567 5.126 13.742 1.00 91.50 177 GLN A O 1
ATOM 1372 N N . CYS A 1 178 ? -1.187 5.567 11.629 1.00 90.88 178 CYS A N 1
ATOM 1373 C CA . CYS A 1 178 ? -1.958 6.778 11.948 1.00 90.88 178 CYS A CA 1
ATOM 1374 C C . CYS A 1 178 ? -3.474 6.504 12.001 1.00 90.88 178 CYS A C 1
ATOM 1376 O O . CYS A 1 178 ? -3.949 5.455 11.558 1.00 90.88 178 CYS A O 1
ATOM 1378 N N . ALA A 1 179 ? -4.240 7.413 12.615 1.00 93.88 179 ALA A N 1
ATOM 1379 C CA . ALA A 1 179 ? -5.685 7.245 12.792 1.00 93.88 179 ALA A CA 1
ATOM 1380 C C . ALA A 1 179 ? -6.443 7.391 11.468 1.00 93.88 179 ALA A C 1
ATOM 1382 O O . ALA A 1 179 ? -7.362 6.621 11.196 1.00 93.88 179 ALA A O 1
ATOM 1383 N N . GLU A 1 180 ? -5.995 8.318 10.629 1.00 94.81 180 GLU A N 1
ATOM 1384 C CA . GLU A 1 180 ? -6.516 8.625 9.302 1.00 94.81 180 GLU A CA 1
ATOM 1385 C C . GLU A 1 180 ? -6.389 7.407 8.384 1.00 94.81 180 GLU A C 1
ATOM 1387 O O . GLU A 1 180 ? -7.358 7.004 7.744 1.00 94.81 180 GLU A O 1
ATOM 1392 N N . GLY A 1 181 ? -5.223 6.750 8.383 1.00 96.25 181 GLY A N 1
ATOM 1393 C CA . GLY A 1 181 ? -4.996 5.555 7.571 1.00 96.25 181 GLY A CA 1
ATOM 1394 C C . GLY A 1 181 ? -5.903 4.390 7.969 1.00 96.25 181 GLY A C 1
ATOM 1395 O O . GLY A 1 181 ? -6.435 3.695 7.104 1.00 96.25 181 GLY A O 1
ATOM 1396 N N . ARG A 1 182 ? -6.152 4.203 9.275 1.00 96.19 182 ARG A N 1
ATOM 1397 C CA . ARG A 1 182 ? -7.124 3.205 9.758 1.00 96.19 182 ARG A CA 1
ATOM 1398 C C . ARG A 1 182 ? -8.557 3.570 9.384 1.00 96.19 182 ARG A C 1
ATOM 1400 O O . ARG A 1 182 ? -9.322 2.681 9.023 1.00 96.19 182 ARG A O 1
ATOM 1407 N N . ALA A 1 183 ? -8.922 4.847 9.474 1.00 96.81 183 ALA A N 1
ATOM 1408 C CA . ALA A 1 183 ? -10.254 5.313 9.109 1.00 96.81 183 ALA A CA 1
ATOM 1409 C C . ALA A 1 183 ? -10.543 5.061 7.621 1.00 96.81 183 ALA A C 1
ATOM 1411 O O . ALA A 1 183 ? -11.575 4.474 7.298 1.00 96.81 183 ALA A O 1
ATOM 1412 N N . GLU A 1 184 ? -9.612 5.405 6.726 1.00 98.00 184 GLU A N 1
ATOM 1413 C CA . GLU A 1 184 ? -9.776 5.149 5.288 1.00 98.00 184 GLU A CA 1
ATOM 1414 C C . GLU A 1 184 ? -9.758 3.647 4.952 1.00 98.00 184 GLU A C 1
ATOM 1416 O O . GLU A 1 184 ? -10.528 3.209 4.098 1.00 98.00 184 GLU A O 1
ATOM 1421 N N . LEU A 1 185 ? -8.976 2.825 5.669 1.00 97.62 185 LEU A N 1
ATOM 1422 C CA . LEU A 1 185 ? -9.018 1.363 5.513 1.00 97.62 185 LEU A CA 1
ATOM 1423 C C . LEU A 1 185 ? -10.412 0.800 5.827 1.00 97.62 185 LEU A C 1
ATOM 1425 O O . LEU A 1 185 ? -10.906 -0.047 5.087 1.00 97.62 185 LEU A O 1
ATOM 1429 N N . LEU A 1 186 ? -11.027 1.249 6.925 1.00 96.56 186 LEU A N 1
ATOM 1430 C CA . LEU A 1 186 ? -12.346 0.786 7.377 1.00 96.56 186 LEU A CA 1
ATOM 1431 C C . LEU A 1 186 ? -13.497 1.332 6.529 1.00 96.56 186 LEU A C 1
ATOM 1433 O O . LEU A 1 186 ? -14.541 0.699 6.413 1.00 96.56 186 LEU A O 1
ATOM 1437 N N . LYS A 1 187 ? -13.315 2.510 5.937 1.00 96.56 187 LYS A N 1
ATOM 1438 C CA . LYS A 1 187 ? -14.275 3.115 5.012 1.00 96.56 187 LYS A CA 1
ATOM 1439 C C . LYS A 1 187 ? -14.331 2.371 3.678 1.00 96.56 187 LYS A C 1
ATOM 1441 O O . LYS A 1 187 ? -15.369 2.368 3.019 1.00 96.56 187 LYS A O 1
ATOM 1446 N N . HIS A 1 188 ? -13.233 1.734 3.278 1.00 96.94 188 HIS A N 1
ATOM 1447 C CA . HIS A 1 188 ? -13.194 0.921 2.074 1.00 96.94 188 HIS A CA 1
ATOM 1448 C C . HIS A 1 188 ? -13.865 -0.441 2.307 1.00 96.94 188 HIS A C 1
ATOM 1450 O O . HIS A 1 188 ? -13.373 -1.255 3.085 1.00 96.94 188 HIS A O 1
ATOM 1456 N N . GLY A 1 189 ? -14.939 -0.750 1.571 1.00 93.44 189 GLY A N 1
ATOM 1457 C CA . GLY A 1 189 ? -15.753 -1.958 1.804 1.00 93.44 189 GLY A CA 1
ATOM 1458 C C . GLY A 1 189 ? -15.019 -3.301 1.655 1.00 93.44 189 GLY A C 1
ATOM 1459 O O . GLY A 1 189 ? -15.494 -4.324 2.135 1.00 93.44 189 GLY A O 1
ATOM 1460 N N . ALA A 1 190 ? -13.851 -3.317 1.004 1.00 95.00 190 ALA A N 1
ATOM 1461 C CA . ALA A 1 190 ? -12.990 -4.499 0.898 1.00 95.00 190 ALA A CA 1
ATOM 1462 C C . ALA A 1 190 ? -11.765 -4.482 1.835 1.00 95.00 190 ALA A C 1
ATOM 1464 O O . ALA A 1 190 ? -10.971 -5.424 1.794 1.00 95.00 190 ALA A O 1
ATOM 1465 N N . GLY A 1 191 ? -11.573 -3.438 2.650 1.00 96.06 191 GLY A N 1
ATOM 1466 C CA . GLY A 1 191 ? -10.332 -3.179 3.386 1.00 96.06 191 GLY A CA 1
ATOM 1467 C C . GLY A 1 191 ? -9.930 -4.308 4.335 1.00 96.06 191 GLY A C 1
ATOM 1468 O O . GLY A 1 191 ? -8.870 -4.919 4.172 1.00 96.06 191 GLY A O 1
ATOM 1469 N N . LEU A 1 192 ? -10.790 -4.663 5.294 1.00 94.12 192 LEU A N 1
ATOM 1470 C CA . LEU A 1 192 ? -10.500 -5.762 6.226 1.00 94.12 192 LEU A CA 1
ATOM 1471 C C . LEU A 1 192 ? -10.486 -7.122 5.525 1.00 94.12 192 LEU A C 1
ATOM 1473 O O . LEU A 1 192 ? -9.628 -7.968 5.808 1.00 94.12 192 LEU A O 1
ATOM 1477 N N . ALA A 1 193 ? -11.402 -7.326 4.578 1.00 93.81 193 ALA A N 1
ATOM 1478 C CA . ALA A 1 193 ? -11.511 -8.564 3.820 1.00 93.81 193 ALA A CA 1
ATOM 1479 C C . ALA A 1 193 ? -10.227 -8.875 3.035 1.00 93.81 193 ALA A C 1
ATOM 1481 O O . ALA A 1 193 ? -9.743 -10.010 3.086 1.00 93.81 193 ALA A O 1
ATOM 1482 N N . ILE A 1 194 ? -9.637 -7.892 2.341 1.00 95.44 194 ILE A N 1
ATOM 1483 C CA . ILE A 1 194 ? -8.429 -8.120 1.540 1.00 95.44 194 ILE A CA 1
ATOM 1484 C C . ILE A 1 194 ? -7.201 -8.354 2.417 1.00 95.44 194 ILE A C 1
ATOM 1486 O O . ILE A 1 194 ? -6.438 -9.287 2.151 1.00 95.44 194 ILE A O 1
ATOM 1490 N N . VAL A 1 195 ? -7.045 -7.590 3.505 1.00 94.94 195 VAL A N 1
ATOM 1491 C CA . VAL A 1 195 ? -5.940 -7.762 4.460 1.00 94.94 195 VAL A CA 1
ATOM 1492 C C . VAL A 1 195 ? -6.010 -9.160 5.070 1.00 94.94 195 VAL A C 1
ATOM 1494 O O . VAL A 1 195 ? -5.035 -9.913 5.021 1.00 94.94 195 VAL A O 1
ATOM 1497 N N . SER A 1 196 ? -7.196 -9.570 5.530 1.00 91.75 196 SER A N 1
ATOM 1498 C CA . SER A 1 196 ? -7.439 -10.928 6.019 1.00 91.75 196 SER A CA 1
ATOM 1499 C C . SER A 1 196 ? -7.149 -11.976 4.946 1.00 91.75 196 SER A C 1
ATOM 1501 O O . SER A 1 196 ? -6.460 -12.964 5.209 1.00 91.75 196 SER A O 1
ATOM 1503 N N . LYS A 1 197 ? -7.613 -11.779 3.703 1.00 91.19 197 LYS A N 1
ATOM 1504 C CA . LYS A 1 197 ? -7.426 -12.724 2.588 1.00 91.19 197 LYS A CA 1
ATOM 1505 C C . LYS A 1 197 ? -5.951 -13.041 2.350 1.00 91.19 197 LYS A C 1
ATOM 1507 O O . LYS A 1 197 ? -5.649 -14.213 2.121 1.00 91.19 197 LYS A O 1
ATOM 1512 N N . LYS A 1 198 ? -5.051 -12.057 2.441 1.00 89.56 198 LYS A N 1
ATOM 1513 C CA . LYS A 1 198 ? -3.613 -12.221 2.153 1.00 89.56 198 LYS A CA 1
ATOM 1514 C C . LYS A 1 198 ? -2.841 -12.985 3.247 1.00 89.56 198 LYS A C 1
ATOM 1516 O O . LYS A 1 198 ? -1.804 -13.575 2.936 1.00 89.56 198 LYS A O 1
ATOM 1521 N N . ILE A 1 199 ? -3.372 -13.085 4.473 1.00 87.31 199 ILE A N 1
ATOM 1522 C CA . ILE A 1 199 ? -2.794 -13.897 5.566 1.00 87.31 199 ILE A CA 1
ATOM 1523 C C . ILE A 1 199 ? -2.669 -15.367 5.143 1.00 87.31 199 ILE A C 1
ATOM 1525 O O . ILE A 1 199 ? -3.645 -15.968 4.681 1.00 87.31 199 ILE A O 1
ATOM 1529 N N . LEU A 1 200 ? -1.472 -15.939 5.319 1.00 80.12 200 LEU A N 1
ATOM 1530 C CA . LEU A 1 200 ? -1.075 -17.310 4.961 1.00 80.12 200 LEU A CA 1
ATOM 1531 C C . LEU A 1 200 ? -1.193 -17.658 3.465 1.00 80.12 200 LEU A C 1
ATOM 1533 O O . LEU A 1 200 ? -1.023 -18.817 3.095 1.00 80.12 200 LEU A O 1
ATOM 1537 N N . ARG A 1 201 ? -1.481 -16.683 2.591 1.00 82.88 201 ARG A N 1
ATOM 1538 C CA . ARG A 1 201 ? -1.667 -16.917 1.146 1.00 82.88 201 ARG A CA 1
ATOM 1539 C C . ARG A 1 201 ? -0.566 -16.338 0.262 1.00 82.88 201 ARG A C 1
ATOM 1541 O O . ARG A 1 201 ? -0.437 -16.763 -0.880 1.00 82.88 201 ARG A O 1
ATOM 1548 N N . VAL A 1 202 ? 0.208 -15.379 0.767 1.00 82.12 202 VAL A N 1
ATOM 1549 C CA . VAL A 1 202 ? 1.217 -14.647 -0.017 1.00 82.12 202 VAL A CA 1
ATOM 1550 C C . VAL A 1 202 ? 2.633 -15.066 0.381 1.00 82.12 202 VAL A C 1
ATOM 1552 O O . VAL A 1 202 ? 3.278 -15.849 -0.317 1.00 82.12 202 VAL A O 1
ATOM 1555 N N . SER A 1 203 ? 3.095 -14.561 1.523 1.00 83.81 203 SER A N 1
ATOM 1556 C CA . SER A 1 203 ? 4.393 -14.831 2.137 1.00 83.81 203 SER A CA 1
ATOM 1557 C C . SER A 1 203 ? 4.257 -14.712 3.658 1.00 83.81 203 SER A C 1
ATOM 1559 O O . SER A 1 203 ? 3.236 -14.240 4.177 1.00 83.81 203 SER A O 1
ATOM 1561 N N . GLN A 1 204 ? 5.278 -15.145 4.393 1.00 81.69 204 GLN A N 1
ATOM 1562 C CA . GLN A 1 204 ? 5.326 -14.956 5.841 1.00 81.69 204 GLN A CA 1
ATOM 1563 C C . GLN A 1 204 ? 5.405 -13.474 6.211 1.00 81.69 204 GLN A C 1
ATOM 1565 O O . GLN A 1 204 ? 4.655 -13.033 7.075 1.00 81.69 204 GLN A O 1
ATOM 1570 N N . VAL A 1 205 ? 6.236 -12.702 5.505 1.00 83.69 205 VAL A N 1
ATOM 1571 C CA . VAL A 1 205 ? 6.365 -11.252 5.707 1.00 83.69 205 VAL A CA 1
ATOM 1572 C C . VAL A 1 205 ? 5.026 -10.559 5.452 1.00 83.69 205 VAL A C 1
ATOM 1574 O O . VAL A 1 205 ? 4.569 -9.778 6.279 1.00 83.69 205 VAL A O 1
ATOM 1577 N N . ALA A 1 206 ? 4.337 -10.898 4.360 1.00 87.56 206 ALA A N 1
ATOM 1578 C CA . ALA A 1 206 ? 3.002 -10.377 4.073 1.00 87.56 206 ALA A CA 1
ATOM 1579 C C . ALA A 1 206 ? 1.987 -10.742 5.170 1.00 87.56 206 ALA A C 1
ATOM 1581 O O . ALA A 1 206 ? 1.167 -9.913 5.559 1.00 87.56 206 ALA A O 1
ATOM 1582 N N . SER A 1 207 ? 2.054 -11.970 5.694 1.00 86.44 207 SER A N 1
ATOM 1583 C CA . SER A 1 207 ? 1.176 -12.414 6.784 1.00 86.44 207 SER A CA 1
ATOM 1584 C C . SER A 1 207 ? 1.439 -11.636 8.070 1.00 86.44 207 SER A C 1
ATOM 1586 O O . SER A 1 207 ? 0.490 -11.217 8.723 1.00 86.44 207 SER A O 1
ATOM 1588 N N . GLU A 1 208 ? 2.704 -11.396 8.410 1.00 85.88 208 GLU A N 1
ATOM 1589 C CA . GLU A 1 208 ? 3.086 -10.565 9.550 1.00 85.88 208 GLU A CA 1
ATOM 1590 C C . GLU A 1 208 ? 2.525 -9.145 9.406 1.00 85.88 208 GLU A C 1
ATOM 1592 O O . GLU A 1 208 ? 1.816 -8.683 10.297 1.00 85.88 208 GLU A O 1
ATOM 1597 N N . ARG A 1 209 ? 2.750 -8.485 8.261 1.00 89.94 209 ARG A N 1
ATOM 1598 C CA . ARG A 1 209 ? 2.236 -7.127 8.000 1.00 89.94 209 ARG A CA 1
ATOM 1599 C C . ARG A 1 209 ? 0.710 -7.068 8.077 1.00 89.94 209 ARG A C 1
ATOM 1601 O O . ARG A 1 209 ? 0.166 -6.189 8.737 1.00 89.94 209 ARG A O 1
ATOM 1608 N N . ALA A 1 210 ? 0.016 -8.040 7.486 1.00 92.56 210 ALA A N 1
ATOM 1609 C CA . ALA A 1 210 ? -1.441 -8.121 7.553 1.00 92.56 210 ALA A CA 1
ATOM 1610 C C . ALA A 1 210 ? -1.957 -8.288 8.994 1.00 92.56 210 ALA A C 1
ATOM 1612 O O . ALA A 1 210 ? -2.924 -7.637 9.383 1.00 92.56 210 ALA A O 1
ATOM 1613 N N . VAL A 1 211 ? -1.296 -9.111 9.814 1.00 89.81 211 VAL A N 1
ATOM 1614 C CA . VAL A 1 211 ? -1.646 -9.265 11.235 1.00 89.81 211 VAL A CA 1
ATOM 1615 C C . VAL A 1 211 ? -1.391 -7.972 12.015 1.00 89.81 211 VAL A C 1
ATOM 1617 O O . VAL A 1 211 ? -2.213 -7.616 12.858 1.00 89.81 211 VAL A O 1
ATOM 1620 N N . ARG A 1 212 ? -0.313 -7.232 11.721 1.00 89.94 212 ARG A N 1
ATOM 1621 C CA . ARG A 1 212 ? -0.044 -5.927 12.355 1.00 89.94 212 ARG A CA 1
ATOM 1622 C C . ARG A 1 212 ? -1.110 -4.887 12.025 1.00 89.94 212 ARG A C 1
ATOM 1624 O O . ARG A 1 212 ? -1.562 -4.203 12.941 1.00 89.94 212 ARG A O 1
ATOM 1631 N N . ILE A 1 213 ? -1.576 -4.836 10.775 1.00 94.69 213 ILE A N 1
ATOM 1632 C CA . ILE A 1 213 ? -2.703 -3.982 10.365 1.00 94.69 213 ILE A CA 1
ATOM 1633 C C . ILE A 1 213 ? -3.953 -4.327 11.179 1.00 94.69 213 ILE A C 1
ATOM 1635 O O . ILE A 1 213 ? -4.532 -3.445 11.814 1.00 94.69 213 ILE A O 1
ATOM 1639 N N . LEU A 1 214 ? -4.343 -5.607 11.214 1.00 92.44 214 LEU A N 1
ATOM 1640 C CA . LEU A 1 214 ? -5.526 -6.046 11.961 1.00 92.44 214 LEU A CA 1
ATOM 1641 C C . LEU A 1 214 ? -5.398 -5.730 13.453 1.00 92.44 214 LEU A C 1
ATOM 1643 O O . LEU A 1 214 ? -6.335 -5.207 14.043 1.00 92.44 214 LEU A O 1
ATOM 1647 N N . HIS A 1 215 ? -4.230 -5.968 14.049 1.00 87.69 215 HIS A N 1
ATOM 1648 C CA . HIS A 1 215 ? -3.969 -5.614 15.441 1.00 87.69 215 HIS A CA 1
ATOM 1649 C C . HIS A 1 215 ? -4.070 -4.101 15.685 1.00 87.69 215 HIS A C 1
ATOM 1651 O O . HIS A 1 215 ? -4.666 -3.692 16.679 1.00 87.69 215 HIS A O 1
ATOM 1657 N N . SER A 1 216 ? -3.535 -3.265 14.788 1.00 90.81 216 SER A N 1
ATOM 1658 C CA . SER A 1 216 ? -3.652 -1.802 14.879 1.00 90.81 216 SER A CA 1
ATOM 1659 C C . SER A 1 216 ? -5.121 -1.363 14.873 1.00 90.81 216 SER A C 1
ATOM 1661 O O . SER A 1 216 ? -5.545 -0.582 15.725 1.00 90.81 216 SER A O 1
ATOM 1663 N N . VAL A 1 217 ? -5.933 -1.936 13.979 1.00 93.38 217 VAL A N 1
ATOM 1664 C CA . VAL A 1 217 ? -7.380 -1.684 13.920 1.00 93.38 217 VAL A CA 1
ATOM 1665 C C . VAL A 1 217 ? -8.082 -2.152 15.194 1.00 93.38 217 VAL A C 1
ATOM 1667 O O . VAL A 1 217 ? -8.792 -1.363 15.813 1.00 93.38 217 VAL A O 1
ATOM 1670 N N . SER A 1 218 ? -7.863 -3.392 15.635 1.00 90.00 218 SER A N 1
ATOM 1671 C CA . SER A 1 218 ? -8.500 -3.934 16.844 1.00 90.00 218 SER A CA 1
ATOM 1672 C C . SER A 1 218 ? -8.107 -3.173 18.109 1.00 90.00 218 SER A C 1
ATOM 1674 O O . SER A 1 218 ? -8.910 -3.044 19.025 1.00 90.00 218 SER A O 1
ATOM 1676 N N . LYS A 1 219 ? -6.880 -2.653 18.181 1.00 89.12 219 LYS A N 1
ATOM 1677 C CA . LYS A 1 219 ? -6.395 -1.931 19.359 1.00 89.12 219 LYS A CA 1
ATOM 1678 C C . LYS A 1 219 ? -6.885 -0.485 19.419 1.00 89.12 219 LYS A C 1
ATOM 1680 O O . LYS A 1 219 ? -7.144 0.012 20.510 1.00 89.12 219 LYS A O 1
ATOM 1685 N N . PHE A 1 220 ? -6.966 0.200 18.279 1.00 90.81 220 PHE A N 1
ATOM 1686 C CA . PHE A 1 220 ? -7.149 1.658 18.243 1.00 90.81 220 PHE A CA 1
ATOM 1687 C C . PHE A 1 220 ? -8.419 2.129 17.524 1.00 90.81 220 PHE A C 1
ATOM 1689 O O . PHE A 1 220 ? -8.719 3.320 17.550 1.00 90.81 220 PHE A O 1
ATOM 1696 N N . SER A 1 221 ? -9.147 1.231 16.862 1.00 91.81 221 SER A N 1
ATOM 1697 C CA . SER A 1 221 ? -10.332 1.547 16.051 1.00 91.81 221 SER A CA 1
ATOM 1698 C C . SER A 1 221 ? -11.441 0.495 16.205 1.00 91.81 221 SER A C 1
ATOM 1700 O O . SER A 1 221 ? -12.290 0.351 15.325 1.00 91.81 221 SER A O 1
ATOM 1702 N N . ALA A 1 222 ? -11.446 -0.252 17.314 1.00 88.19 222 ALA A N 1
ATOM 1703 C CA . ALA A 1 222 ? -12.480 -1.239 17.590 1.00 88.19 222 ALA A CA 1
ATOM 1704 C C . ALA A 1 222 ? -13.847 -0.575 17.783 1.00 88.19 222 ALA A C 1
ATOM 1706 O O . ALA A 1 222 ? -14.037 0.287 18.640 1.00 88.19 222 ALA A O 1
ATOM 1707 N N . THR A 1 223 ? -14.814 -1.033 16.998 1.00 90.38 223 THR A N 1
ATOM 1708 C CA . THR A 1 223 ? -16.237 -0.726 17.148 1.00 90.38 223 THR A CA 1
ATOM 1709 C C . THR A 1 223 ? -17.030 -2.026 16.992 1.00 90.38 223 THR A C 1
ATOM 1711 O O . THR A 1 223 ? -16.511 -2.979 16.399 1.00 90.38 223 THR A O 1
ATOM 1714 N N . PRO A 1 224 ? -18.285 -2.100 17.469 1.00 87.00 224 PRO A N 1
ATOM 1715 C CA . PRO A 1 224 ? -19.117 -3.287 17.269 1.00 87.00 224 PRO A CA 1
ATOM 1716 C C . PRO A 1 224 ? -19.255 -3.685 15.791 1.00 87.00 224 PRO A C 1
ATOM 1718 O O . PRO A 1 224 ? -19.221 -4.871 15.475 1.00 87.00 224 PRO A O 1
ATOM 1721 N N . GLY A 1 225 ? -19.330 -2.703 14.883 1.00 89.25 225 GLY A N 1
ATOM 1722 C CA . GLY A 1 225 ? -19.387 -2.946 13.438 1.00 89.25 225 GLY A CA 1
ATOM 1723 C C . GLY A 1 225 ? -18.107 -3.583 12.894 1.00 89.25 225 GLY A C 1
ATOM 1724 O O . GLY A 1 225 ? -18.173 -4.597 12.206 1.00 89.25 225 GLY A O 1
ATOM 1725 N N . VAL A 1 226 ? -16.940 -3.057 13.281 1.00 89.31 226 VAL A N 1
ATOM 1726 C CA . VAL A 1 226 ? -15.633 -3.623 12.895 1.00 89.31 226 VAL A CA 1
ATOM 1727 C C . VAL A 1 226 ? -15.474 -5.051 13.418 1.00 89.31 226 VAL A C 1
ATOM 1729 O O . VAL A 1 226 ? -15.016 -5.932 12.694 1.00 89.31 226 VAL A O 1
ATOM 1732 N N . LEU A 1 227 ? -15.878 -5.307 14.666 1.00 86.62 227 LEU A N 1
ATOM 1733 C CA . LEU A 1 227 ? -15.825 -6.645 15.252 1.00 86.62 227 LEU A CA 1
ATOM 1734 C C . LEU A 1 227 ? -16.729 -7.627 14.496 1.00 86.62 227 LEU A C 1
ATOM 1736 O O . LEU A 1 227 ? -16.303 -8.735 14.168 1.00 86.62 227 LEU A O 1
ATOM 1740 N N . GLN A 1 228 ? -17.961 -7.216 14.198 1.00 87.50 228 GLN A N 1
ATOM 1741 C CA . GLN A 1 228 ? -18.907 -8.029 13.443 1.00 87.50 228 GLN A CA 1
ATOM 1742 C C . GLN A 1 228 ? -18.377 -8.355 12.044 1.00 87.50 228 GLN A C 1
ATOM 1744 O O . GLN A 1 228 ? -18.441 -9.511 11.624 1.00 87.50 228 GLN A O 1
ATOM 1749 N N . GLU A 1 229 ? -17.802 -7.374 11.348 1.00 89.56 229 GLU A N 1
ATOM 1750 C CA . GLU A 1 229 ? -17.175 -7.586 10.046 1.00 89.56 229 GLU A CA 1
ATOM 1751 C C . GLU A 1 229 ? -16.016 -8.586 10.149 1.00 89.56 229 GLU A C 1
ATOM 1753 O O . GLU A 1 229 ? -15.992 -9.570 9.411 1.00 89.56 229 GLU A O 1
ATOM 1758 N N . MET A 1 230 ? -15.104 -8.407 11.116 1.00 89.06 230 MET A N 1
ATOM 1759 C CA . MET A 1 230 ? -13.978 -9.321 11.361 1.00 89.06 230 MET A CA 1
ATOM 1760 C C . MET A 1 230 ? -14.432 -10.765 11.626 1.00 89.06 230 MET A C 1
ATOM 1762 O O . MET A 1 230 ? -13.786 -11.713 11.160 1.00 89.06 230 MET A O 1
ATOM 1766 N N . LEU A 1 231 ? -15.541 -10.949 12.346 1.00 85.56 231 LEU A N 1
ATOM 1767 C CA . LEU A 1 231 ? -16.146 -12.262 12.574 1.00 85.56 231 LEU A CA 1
ATOM 1768 C C . LEU A 1 231 ? -16.698 -12.861 11.275 1.00 85.56 231 LEU A C 1
ATOM 1770 O O . LEU A 1 231 ? -16.413 -14.021 10.977 1.00 85.56 231 LEU A O 1
ATOM 1774 N N . GLN A 1 232 ? -17.425 -12.075 10.478 1.00 88.00 232 GLN A N 1
ATOM 1775 C CA . GLN A 1 232 ? -18.028 -12.525 9.218 1.00 88.00 232 GLN A CA 1
ATOM 1776 C C . GLN A 1 232 ? -16.985 -12.959 8.184 1.00 88.00 232 GLN A C 1
ATOM 1778 O O . GLN A 1 232 ? -17.147 -13.994 7.539 1.00 88.00 232 GLN A O 1
ATOM 1783 N N . ILE A 1 233 ? -15.884 -12.218 8.054 1.00 88.19 233 ILE A N 1
ATOM 1784 C CA . ILE A 1 233 ? -14.796 -12.563 7.124 1.00 88.19 233 ILE A CA 1
ATOM 1785 C C . ILE A 1 233 ? -13.865 -13.664 7.669 1.00 88.19 233 ILE A C 1
ATOM 1787 O O . ILE A 1 233 ? -12.910 -14.062 6.998 1.00 88.19 233 ILE A O 1
ATOM 1791 N N . GLY A 1 234 ? -14.106 -14.148 8.893 1.00 84.94 234 GLY A N 1
ATOM 1792 C CA . GLY A 1 234 ? -13.352 -15.235 9.513 1.00 84.94 234 GLY A CA 1
ATOM 1793 C C . GLY A 1 234 ? -11.944 -14.857 9.982 1.00 84.94 234 GLY A C 1
ATOM 1794 O O . GLY A 1 234 ? -11.086 -15.739 10.076 1.00 84.94 234 GLY A O 1
ATOM 1795 N N . VAL A 1 235 ? -11.679 -13.579 10.295 1.00 84.50 235 VAL A N 1
ATOM 1796 C CA . VAL A 1 235 ? -10.371 -13.130 10.823 1.00 84.50 235 VAL A CA 1
ATOM 1797 C C . VAL A 1 235 ? -9.996 -13.912 12.079 1.00 84.50 235 VAL A C 1
ATOM 1799 O O . VAL A 1 235 ? -8.881 -14.422 12.164 1.00 84.50 235 VAL A O 1
ATOM 1802 N N . VAL A 1 236 ? -10.932 -14.081 13.017 1.00 76.88 236 VAL A N 1
ATOM 1803 C CA . VAL A 1 236 ? -10.684 -14.763 14.300 1.00 76.88 236 VAL A CA 1
ATOM 1804 C C . VAL A 1 236 ? -10.242 -16.215 14.091 1.00 76.88 236 VAL A C 1
ATOM 1806 O O . VAL A 1 236 ? -9.245 -16.652 14.666 1.00 76.88 236 VAL A O 1
ATOM 1809 N N . ALA A 1 237 ? -10.915 -16.951 13.201 1.00 76.81 237 ALA A N 1
ATOM 1810 C CA . ALA A 1 237 ? -10.538 -18.323 12.864 1.00 76.81 237 ALA A CA 1
ATOM 1811 C C . ALA A 1 237 ? -9.136 -18.392 12.235 1.00 76.81 237 ALA A C 1
ATOM 1813 O O . ALA A 1 237 ? -8.351 -19.294 12.538 1.00 76.81 237 ALA A O 1
ATOM 1814 N N . LYS A 1 238 ? -8.802 -17.416 11.384 1.00 78.06 238 LYS A N 1
ATOM 1815 C CA . LYS A 1 238 ? -7.513 -17.342 10.692 1.00 78.06 238 LYS A CA 1
ATOM 1816 C C . LYS A 1 238 ? -6.361 -17.016 11.641 1.00 78.06 238 LYS A C 1
ATOM 1818 O O . LYS A 1 238 ? -5.316 -17.656 11.567 1.00 78.06 238 LYS A O 1
ATOM 1823 N N . LEU A 1 239 ? -6.569 -16.086 12.574 1.00 77.88 239 LEU A N 1
ATOM 1824 C CA . LEU A 1 239 ? -5.607 -15.765 13.631 1.00 77.88 239 LEU A CA 1
ATOM 1825 C C . LEU A 1 239 ? -5.414 -16.941 14.598 1.00 77.88 239 LEU A C 1
ATOM 1827 O O . LEU A 1 239 ? -4.278 -17.258 14.950 1.00 77.88 239 LEU A O 1
ATOM 1831 N N . GLY A 1 240 ? -6.492 -17.645 14.959 1.00 72.69 240 GLY A N 1
ATOM 1832 C CA . GLY A 1 240 ? -6.413 -18.875 15.754 1.00 72.69 240 GLY A CA 1
ATOM 1833 C C . GLY A 1 240 ? -5.587 -19.969 15.068 1.00 72.69 240 GLY A C 1
ATOM 1834 O O . GLY A 1 240 ? -4.788 -20.649 15.714 1.00 72.69 240 GLY A O 1
ATOM 1835 N N . TRP A 1 241 ? -5.704 -20.091 13.743 1.00 71.81 241 TRP A N 1
ATOM 1836 C CA . TRP A 1 241 ? -4.841 -20.962 12.942 1.00 71.81 241 TRP A CA 1
ATOM 1837 C C . TRP A 1 241 ? -3.373 -20.529 12.970 1.00 71.81 241 TRP A C 1
ATOM 1839 O O . TRP A 1 241 ? -2.507 -21.374 13.189 1.00 71.81 241 TRP A O 1
ATOM 1849 N N . CYS A 1 242 ? -3.081 -19.235 12.805 1.00 70.12 242 CYS A N 1
ATOM 1850 C CA . CYS A 1 242 ? -1.715 -18.714 12.920 1.00 70.12 242 CYS A CA 1
ATOM 1851 C C . CYS A 1 242 ? -1.095 -19.055 14.283 1.00 70.12 242 CYS A C 1
ATOM 1853 O O . CYS A 1 242 ? 0.030 -19.542 14.335 1.00 70.12 242 CYS A O 1
ATOM 1855 N N . PHE A 1 243 ? -1.840 -18.869 15.378 1.00 69.94 243 PHE A N 1
ATOM 1856 C CA . PHE A 1 243 ? -1.379 -19.221 16.722 1.00 69.94 243 PHE A CA 1
ATOM 1857 C C . PHE A 1 243 ? -1.073 -20.714 16.853 1.00 69.94 243 PHE A C 1
ATOM 1859 O O . PHE A 1 243 ? -0.006 -21.091 17.332 1.00 69.94 243 PHE A O 1
ATOM 1866 N N . LYS A 1 244 ? -1.972 -21.575 16.365 1.00 66.06 244 LYS A N 1
ATOM 1867 C CA . LYS A 1 244 ? -1.779 -23.027 16.427 1.00 66.06 244 LYS A CA 1
ATOM 1868 C C . LYS A 1 244 ? -0.546 -23.488 15.648 1.00 66.06 244 LYS A C 1
ATOM 1870 O O . LYS A 1 244 ? 0.148 -24.390 16.098 1.00 66.06 244 LYS A O 1
ATOM 1875 N N . LEU A 1 245 ? -0.241 -22.846 14.520 1.00 63.09 245 LEU A N 1
ATOM 1876 C CA . LEU A 1 245 ? 0.975 -23.118 13.747 1.00 63.09 245 LEU A CA 1
ATOM 1877 C C . LEU A 1 245 ? 2.260 -22.674 14.467 1.00 63.09 245 LEU A C 1
ATOM 1879 O O . LEU A 1 245 ? 3.295 -23.308 14.279 1.00 63.09 245 LEU A O 1
ATOM 1883 N N . ILE A 1 246 ? 2.202 -21.609 15.277 1.00 60.44 246 ILE A N 1
ATOM 1884 C CA . ILE A 1 246 ? 3.333 -21.140 16.098 1.00 60.44 246 ILE A CA 1
ATOM 1885 C C . ILE A 1 246 ? 3.573 -22.085 17.281 1.00 60.44 246 ILE A C 1
ATOM 1887 O O . ILE A 1 246 ? 4.718 -22.414 17.578 1.00 60.44 246 ILE A O 1
ATOM 1891 N N . VAL A 1 247 ? 2.501 -22.506 17.956 1.00 60.59 247 VAL A N 1
ATOM 1892 C CA . VAL A 1 247 ? 2.583 -23.295 19.195 1.00 60.59 247 VAL A CA 1
ATOM 1893 C C . VAL A 1 247 ? 2.829 -24.785 18.929 1.00 60.59 247 VAL A C 1
ATOM 1895 O O . VAL A 1 247 ? 3.564 -25.406 19.688 1.00 60.59 247 VAL A O 1
ATOM 1898 N N . ASP A 1 248 ? 2.309 -25.343 17.828 1.00 54.66 248 ASP A N 1
ATOM 1899 C CA . ASP A 1 248 ? 2.473 -26.757 17.454 1.00 54.66 248 ASP A CA 1
ATOM 1900 C C . ASP A 1 248 ? 3.062 -26.921 16.033 1.00 54.66 248 ASP A C 1
ATOM 1902 O O . ASP A 1 248 ? 2.359 -27.315 15.092 1.00 54.66 248 ASP A O 1
ATOM 1906 N N . PRO A 1 249 ? 4.376 -26.703 15.831 1.00 57.06 249 PRO A N 1
ATOM 1907 C CA . PRO A 1 249 ? 5.009 -26.819 14.511 1.00 57.06 249 PRO A CA 1
ATOM 1908 C C . PRO A 1 249 ? 5.055 -28.260 13.947 1.00 57.06 249 PRO A C 1
ATOM 1910 O O . PRO A 1 249 ? 5.460 -28.459 12.798 1.00 57.06 249 PRO A O 1
ATOM 1913 N N . GLY A 1 250 ? 4.658 -29.268 14.739 1.00 51.44 250 GLY A N 1
ATOM 1914 C CA . GLY A 1 250 ? 4.822 -30.704 14.468 1.00 51.44 250 GLY A CA 1
ATOM 1915 C C . GLY A 1 250 ? 3.743 -31.390 13.614 1.00 51.44 250 GLY A C 1
ATOM 1916 O O . GLY A 1 250 ? 3.946 -32.530 13.205 1.00 51.44 250 GLY A O 1
ATOM 1917 N N . ARG A 1 251 ? 2.613 -30.743 13.286 1.00 48.00 251 ARG A N 1
ATOM 1918 C CA . ARG A 1 251 ? 1.620 -31.282 12.325 1.00 48.00 251 ARG A CA 1
ATOM 1919 C C . ARG A 1 251 ? 1.712 -30.558 10.981 1.00 48.00 251 ARG A C 1
ATOM 1921 O O . ARG A 1 251 ? 0.828 -29.791 10.611 1.00 48.00 251 ARG A O 1
ATOM 1928 N N . ARG A 1 252 ? 2.782 -30.816 10.224 1.00 48.44 252 ARG A N 1
ATOM 1929 C CA . ARG A 1 252 ? 2.902 -30.347 8.835 1.00 48.44 252 ARG A CA 1
ATOM 1930 C C . ARG A 1 252 ? 2.167 -31.274 7.865 1.00 48.44 252 ARG A C 1
ATOM 1932 O O . ARG A 1 252 ? 2.455 -32.463 7.788 1.00 48.44 252 ARG A O 1
ATOM 1939 N N . ARG A 1 253 ? 1.282 -30.694 7.058 1.00 44.41 253 ARG A N 1
ATOM 1940 C CA . ARG A 1 253 ? 1.237 -30.948 5.612 1.00 44.41 253 ARG A CA 1
ATOM 1941 C C . ARG A 1 253 ? 1.574 -29.598 4.971 1.00 44.41 253 ARG A C 1
ATOM 1943 O O . ARG A 1 253 ? 0.840 -28.639 5.165 1.00 44.41 253 ARG A O 1
ATOM 1950 N N . ASP A 1 254 ? 2.764 -29.535 4.385 1.00 40.91 254 ASP A N 1
ATOM 1951 C CA . ASP A 1 254 ? 3.498 -28.374 3.846 1.00 40.91 254 ASP A CA 1
ATOM 1952 C C . ASP A 1 254 ? 2.655 -27.349 3.044 1.00 40.91 254 ASP A C 1
ATOM 1954 O O . ASP A 1 254 ? 1.656 -27.738 2.437 1.00 40.91 254 ASP A O 1
ATOM 1958 N N . PRO A 1 255 ? 3.040 -26.045 3.005 1.00 40.50 255 PRO A N 1
ATOM 1959 C CA . PRO A 1 255 ? 4.196 -25.632 2.197 1.00 40.50 255 PRO A CA 1
ATOM 1960 C C . PRO A 1 255 ? 5.053 -24.481 2.760 1.00 40.50 255 PRO A C 1
ATOM 1962 O O . PRO A 1 255 ? 4.577 -23.383 3.031 1.00 40.50 255 PRO A O 1
ATOM 1965 N N . GLY A 1 256 ? 6.374 -24.690 2.778 1.00 36.53 256 GLY A N 1
ATOM 1966 C CA . GLY A 1 256 ? 7.306 -23.606 2.438 1.00 36.53 256 GLY A CA 1
ATOM 1967 C C . GLY A 1 256 ? 7.880 -22.757 3.572 1.00 36.53 256 GLY A C 1
ATOM 1968 O O . GLY A 1 256 ? 7.983 -21.551 3.419 1.00 36.53 256 GLY A O 1
ATOM 1969 N N . LYS A 1 257 ? 8.335 -23.423 4.639 1.00 37.47 257 LYS A N 1
ATOM 1970 C CA . LYS A 1 257 ? 9.532 -23.083 5.439 1.00 37.47 257 LYS A CA 1
ATOM 1971 C C . LYS A 1 257 ? 9.589 -21.720 6.172 1.00 37.47 257 LYS A C 1
ATOM 1973 O O . LYS A 1 257 ? 9.905 -20.685 5.607 1.00 37.47 257 LYS A O 1
ATOM 1978 N N . CYS A 1 258 ? 9.524 -21.876 7.500 1.00 38.50 258 CYS A N 1
ATOM 1979 C CA . CYS A 1 258 ? 10.278 -21.146 8.531 1.00 38.50 258 CYS A CA 1
ATOM 1980 C C . CYS A 1 258 ? 9.680 -19.845 9.076 1.00 38.50 258 CYS A C 1
ATOM 1982 O O . CYS A 1 258 ? 10.258 -18.768 8.981 1.00 38.50 258 CYS A O 1
ATOM 1984 N N . LEU A 1 259 ? 8.587 -20.039 9.818 1.00 44.56 259 LEU A N 1
ATOM 1985 C CA . LEU A 1 259 ? 8.147 -19.180 10.913 1.00 44.56 259 LEU A CA 1
ATOM 1986 C C . LEU A 1 259 ? 9.311 -18.952 11.902 1.00 44.56 259 LEU A C 1
ATOM 1988 O O . LEU A 1 259 ? 9.597 -19.804 12.741 1.00 44.56 259 LEU A O 1
ATOM 1992 N N . ASN A 1 260 ? 10.001 -17.817 11.792 1.00 36.94 260 ASN A N 1
ATOM 1993 C CA . ASN A 1 260 ? 10.741 -17.275 12.927 1.00 36.94 260 ASN A CA 1
ATOM 1994 C C . ASN A 1 260 ? 9.695 -16.869 13.975 1.00 36.94 260 ASN A C 1
ATOM 1996 O O . ASN A 1 260 ? 8.618 -16.399 13.585 1.00 36.94 260 ASN A O 1
ATOM 2000 N N . PRO A 1 261 ? 9.954 -17.078 15.276 1.00 42.31 261 PRO A N 1
ATOM 2001 C CA . PRO A 1 261 ? 8.986 -16.741 16.305 1.00 42.31 261 PRO A CA 1
ATOM 2002 C C . PRO A 1 261 ? 8.634 -15.258 16.177 1.00 42.31 261 PRO A C 1
ATOM 2004 O O . PRO A 1 261 ? 9.523 -14.410 16.138 1.00 42.31 261 PRO A O 1
ATOM 2007 N N . MET A 1 262 ? 7.332 -14.963 16.081 1.00 41.12 262 MET A N 1
ATOM 2008 C CA . MET A 1 262 ? 6.765 -13.624 16.254 1.00 41.12 262 MET A CA 1
ATOM 2009 C C . MET A 1 262 ? 7.073 -13.172 17.683 1.00 41.12 262 MET A C 1
ATOM 2011 O O . MET A 1 262 ? 6.247 -13.254 18.590 1.00 41.12 262 MET A O 1
ATOM 2015 N N . GLN A 1 263 ? 8.318 -12.772 17.903 1.00 40.34 263 GLN A N 1
ATOM 2016 C CA . GLN A 1 263 ? 8.845 -12.345 19.179 1.00 40.34 263 GLN A CA 1
ATOM 2017 C C . GLN A 1 263 ? 8.582 -10.857 19.325 1.00 40.34 263 GLN A C 1
ATOM 2019 O O . GLN A 1 263 ? 9.502 -10.065 19.419 1.00 40.34 263 GLN A O 1
ATOM 2024 N N . GLU A 1 264 ? 7.302 -10.487 19.347 1.00 36.09 264 GLU A N 1
ATOM 2025 C CA . GLU A 1 264 ? 6.867 -9.291 20.053 1.00 36.09 264 GLU A CA 1
ATOM 2026 C C . GLU A 1 264 ? 5.394 -9.399 20.476 1.00 36.09 264 GLU A C 1
ATOM 2028 O O . GLU A 1 264 ? 4.462 -9.043 19.766 1.00 36.09 264 GLU A O 1
ATOM 2033 N N . ARG A 1 265 ? 5.255 -9.873 21.722 1.00 41.25 265 ARG A N 1
ATOM 2034 C CA . ARG A 1 265 ? 4.237 -9.514 22.723 1.00 41.25 265 ARG A CA 1
ATOM 2035 C C . ARG A 1 265 ? 2.807 -10.002 22.458 1.00 41.25 265 ARG A C 1
ATOM 2037 O O . ARG A 1 265 ? 2.089 -9.526 21.588 1.00 41.25 265 ARG A O 1
ATOM 2044 N N . GLY A 1 266 ? 2.360 -10.887 23.354 1.00 38.56 266 GLY A N 1
ATOM 2045 C CA . GLY A 1 266 ? 1.011 -11.452 23.490 1.00 38.56 266 GLY A CA 1
ATOM 2046 C C . GLY A 1 266 ? -0.140 -10.468 23.766 1.00 38.56 266 GLY A C 1
ATOM 2047 O O . GLY A 1 266 ? -1.029 -10.786 24.546 1.00 38.56 266 GLY A O 1
ATOM 2048 N N . GLY A 1 267 ? -0.161 -9.299 23.121 1.00 40.97 267 GLY A N 1
ATOM 2049 C CA . GLY A 1 267 ? -1.294 -8.366 23.134 1.00 40.97 267 GLY A CA 1
ATOM 2050 C C . GLY A 1 267 ? -2.396 -8.715 22.127 1.00 40.97 267 GLY A C 1
ATOM 2051 O O . GLY A 1 267 ? -3.556 -8.393 22.362 1.00 40.97 267 GLY A O 1
ATOM 2052 N N . ILE A 1 268 ? -2.067 -9.427 21.041 1.00 43.06 268 ILE A N 1
ATOM 2053 C CA . ILE A 1 268 ? -3.024 -9.745 19.961 1.00 43.06 268 ILE A CA 1
ATOM 2054 C C . ILE A 1 268 ? -4.152 -10.665 20.464 1.00 43.06 268 ILE A C 1
ATOM 2056 O O . ILE A 1 268 ? -5.311 -10.489 20.094 1.00 43.06 268 ILE A O 1
ATOM 2060 N N . LEU A 1 269 ? -3.829 -11.607 21.359 1.00 40.31 269 LEU A N 1
ATOM 2061 C CA . LEU A 1 269 ? -4.804 -12.532 21.944 1.00 40.31 269 LEU A CA 1
ATOM 2062 C C . LEU A 1 269 ? -5.648 -11.888 23.047 1.00 40.31 269 LEU A C 1
ATOM 2064 O O . LEU A 1 269 ? -6.839 -12.157 23.100 1.00 40.31 269 LEU A O 1
ATOM 2068 N N . HIS A 1 270 ? -5.090 -10.991 23.866 1.00 38.56 270 HIS A N 1
ATOM 2069 C CA . HIS A 1 270 ? -5.888 -10.271 24.865 1.00 38.56 270 HIS A CA 1
ATOM 2070 C C . HIS A 1 270 ? -6.860 -9.276 24.202 1.00 38.56 270 HIS A C 1
ATOM 2072 O O . HIS A 1 270 ? -7.956 -9.063 24.688 1.00 38.56 270 HIS A O 1
ATOM 2078 N N . ALA A 1 271 ? -6.528 -8.698 23.045 1.00 36.97 271 ALA A N 1
ATOM 2079 C CA . ALA A 1 271 ? -7.480 -7.843 22.328 1.00 36.97 271 ALA A CA 1
ATOM 2080 C C . ALA A 1 271 ? -8.636 -8.631 21.672 1.00 36.97 271 ALA A C 1
ATOM 2082 O O . ALA A 1 271 ? -9.736 -8.103 21.563 1.00 36.97 271 ALA A O 1
ATOM 2083 N N . CYS A 1 272 ? -8.407 -9.883 21.249 1.00 35.19 272 CYS A N 1
ATOM 2084 C CA . CYS A 1 272 ? -9.444 -10.719 20.623 1.00 35.19 272 CYS A CA 1
ATOM 2085 C C . CYS A 1 272 ? -10.237 -11.594 21.611 1.00 35.19 272 CYS A C 1
ATOM 2087 O O . CYS A 1 272 ? -11.300 -12.077 21.241 1.00 35.19 272 CYS A O 1
ATOM 2089 N N . LEU A 1 273 ? -9.717 -11.846 22.820 1.00 35.31 273 LEU A N 1
ATOM 2090 C CA . LEU A 1 273 ? -10.358 -12.696 23.839 1.00 35.31 273 LEU A CA 1
ATOM 2091 C C . LEU A 1 273 ? -10.982 -11.912 25.002 1.00 35.31 273 LEU A C 1
ATOM 2093 O O . LEU A 1 273 ? -11.663 -12.519 25.823 1.00 35.31 273 LEU A O 1
ATOM 2097 N N . THR A 1 274 ? -10.753 -10.598 25.093 1.00 33.38 274 THR A N 1
ATOM 2098 C CA . THR A 1 274 ? -11.315 -9.747 26.160 1.00 33.38 274 THR A CA 1
ATOM 2099 C C . THR A 1 274 ? -12.472 -8.865 25.659 1.00 33.38 274 THR A C 1
ATOM 2101 O O . THR A 1 274 ? -12.763 -7.833 26.261 1.00 33.38 274 THR A O 1
ATOM 2104 N N . VAL A 1 275 ? -13.139 -9.280 24.573 1.00 36.50 275 VAL A N 1
ATOM 2105 C CA . VAL A 1 275 ? -14.474 -8.798 24.171 1.00 36.50 275 VAL A CA 1
ATOM 2106 C C . VAL A 1 275 ? -15.456 -9.956 24.229 1.00 36.50 275 VAL A C 1
ATOM 2108 O O . VAL A 1 275 ? -15.119 -11.021 23.666 1.00 36.50 275 VAL A O 1
#

Foldseek 3Di:
DDPPPPDPALAAPQPRHRAPDWQQAPVRHIHHLVSVLVVVVVCVVVPDDDPPDDDDDDDDDDPPPDPVNVVVVLVVLLSVLRRVLSSVDDLVSLVVVDDLVLLLSLQVQLVDHDPSSVLSSLVSLLSSQPRDDPCNVVSLVSNLVSVNLLSLLVQLVPDPALVSLLSSLSSLLSSLVDPSSLVSLVVRPCNLLSLLVCQVRRDPSSNVSSLSSVQSCLVPPDDPVNLVVCVVSCVVVSVVVVVCCLVCVPDDPDDDDDDDDPPDDPPSCCSVVVD

Radius of gyration: 23.67 Å; chains: 1; bounding box: 77×69×56 Å

pLDDT: mean 74.73, std 19.51, range [28.52, 98.0]

Sequence (275 aa):
MADEIEVPYFLCPIALDIMKDPVTISTGITYDRDSIEKWIFSQKNNTVRSRTGSYDTEASSRDEVSEESLSELRKACEEALSILYGLQLSESSLKSLTNDEFVEALTRAMQSGSYESRAYAVMLLQSMLEAADPAHILIKIKAVEAGAVPVLIDLLLESSDKRACEMTLKVLDLLCQCAEGRAELLKHGAGLAIVSKKILRVSQVASERAVRILHSVSKFSATPGVLQEMLQIGVVAKLGWCFKLIVDPGRRRDPGKCLNPMQERGGILHACLTV

InterPro domains:
  IPR003613 U-box domain [PF04564] (8-45)
  IPR003613 U-box domain [PS51698] (5-47)
  IPR003613 U-box domain [SM00504] (9-80)
  IPR011989 Armadillo-like helical [G3DSA:1.25.10.10] (61-240)
  IPR013083 Zinc finger, RING/FYVE/PHD-type [G3DSA:3.30.40.10] (1-56)
  IPR016024 Armadillo-type fold [SSF48371] (76-240)
  IPR045185 E3 ubiquitin-protein ligase PUB22/23/24-like [PTHR22849] (140-239)
  IPR045210 PUB protein, U-box domain, plant [cd16664] (8-46)
  IPR058678 U-box domain-containing protein-like, ARM repeat region [PF25598] (141-239)